Protein AF-A0A158P824-F1 (afdb_monomer)

Organism: Angiostrongylus cantonensis (NCBI:txid6313)

InterPro domains:
  IPR026111 Actin-binding Rho-activating protein [PTHR22739] (28-142)
  IPR027817 Costars domain [PF14705] (66-140)
  IPR027817 Costars domain [SM01283] (65-140)
  IPR038095 Costars domain superfamily [G3DSA:1.10.10.1540] (60-141)

Radius of gyration: 27.39 Å; Cα contacts (8 Å, |Δi|>4): 172; chains: 1; bounding box: 70×65×82 Å

Mean predicted aligned error: 14.2 Å

Structure (mmCIF, N/CA/C/O backbone):
data_AF-A0A158P824-F1
#
_entry.id   AF-A0A158P824-F1
#
loop_
_atom_site.group_PDB
_atom_site.id
_atom_site.type_symbol
_atom_site.label_atom_id
_atom_site.label_alt_id
_atom_site.label_comp_id
_atom_site.label_asym_id
_atom_site.label_entity_id
_atom_site.label_seq_id
_atom_site.pdbx_PDB_ins_code
_atom_site.Cartn_x
_atom_site.Cartn_y
_atom_site.Cartn_z
_atom_site.occupancy
_atom_site.B_iso_or_equiv
_atom_site.auth_seq_id
_atom_site.auth_comp_id
_atom_site.auth_asym_id
_atom_site.auth_atom_id
_atom_site.pdbx_PDB_model_num
ATOM 1 N N . MET A 1 1 ? 50.761 -40.872 -46.827 1.00 33.16 1 MET A N 1
ATOM 2 C CA . MET A 1 1 ? 50.270 -41.654 -45.672 1.00 33.16 1 MET A CA 1
ATOM 3 C C . MET A 1 1 ? 49.472 -40.726 -44.755 1.00 33.16 1 MET A C 1
ATOM 5 O O . MET A 1 1 ? 50.098 -40.020 -43.975 1.00 33.16 1 MET A O 1
ATOM 9 N N . PRO A 1 2 ? 48.135 -40.625 -44.878 1.00 36.94 2 PRO A N 1
ATOM 10 C CA . PRO A 1 2 ? 47.307 -39.900 -43.919 1.00 36.94 2 PRO A CA 1
ATOM 11 C C . PRO A 1 2 ? 46.680 -40.882 -42.919 1.00 36.94 2 PRO A C 1
ATOM 13 O O . PRO A 1 2 ? 46.050 -41.862 -43.315 1.00 36.94 2 PRO A O 1
ATOM 16 N N . LEU A 1 3 ? 46.847 -40.623 -41.623 1.00 35.25 3 LEU A N 1
ATOM 17 C CA . LEU A 1 3 ? 46.115 -41.332 -40.576 1.00 35.25 3 LEU A CA 1
ATOM 18 C C . LEU A 1 3 ? 44.764 -40.646 -40.366 1.00 35.25 3 LEU A C 1
ATOM 20 O O . LEU A 1 3 ? 44.678 -39.493 -39.950 1.00 35.25 3 LEU A O 1
ATOM 24 N N . CYS A 1 4 ? 43.715 -41.385 -40.710 1.00 34.03 4 CYS A N 1
ATOM 25 C CA . CYS A 1 4 ? 42.328 -41.103 -40.391 1.00 34.03 4 CYS A CA 1
ATOM 26 C C . CYS A 1 4 ? 42.067 -41.556 -38.945 1.00 34.03 4 CYS A C 1
ATOM 28 O O . CYS A 1 4 ? 42.254 -42.733 -38.645 1.00 34.03 4 CYS A O 1
ATOM 30 N N . SER A 1 5 ? 41.617 -40.646 -38.074 1.00 36.09 5 SER A N 1
ATOM 31 C CA . SER A 1 5 ? 41.020 -40.999 -36.781 1.00 36.09 5 SER A CA 1
ATOM 32 C C . SER A 1 5 ? 39.537 -40.647 -36.791 1.00 36.09 5 SER A C 1
ATOM 34 O O . SER A 1 5 ? 39.122 -39.533 -37.102 1.00 36.09 5 SER A O 1
ATOM 36 N N . SER A 1 6 ? 38.764 -41.681 -36.508 1.00 40.62 6 SER A N 1
ATOM 37 C CA . SER A 1 6 ? 37.326 -41.865 -36.627 1.00 40.62 6 SER A CA 1
ATOM 38 C C . SER A 1 6 ? 36.493 -41.260 -35.495 1.00 40.62 6 SER A C 1
ATOM 40 O O . SER A 1 6 ? 36.923 -41.252 -34.347 1.00 40.62 6 SER A O 1
ATOM 42 N N . GLY A 1 7 ? 35.227 -40.964 -35.817 1.00 33.38 7 GLY A N 1
ATOM 43 C CA . GLY A 1 7 ? 34.116 -40.823 -34.863 1.00 33.38 7 GLY A CA 1
ATOM 44 C C . GLY A 1 7 ? 33.879 -39.370 -34.443 1.00 33.38 7 GLY A C 1
ATOM 45 O O . GLY A 1 7 ? 34.787 -38.716 -33.969 1.00 33.38 7 GLY A O 1
ATOM 46 N N . SER A 1 8 ? 32.707 -38.763 -34.593 1.00 36.62 8 SER A N 1
ATOM 47 C CA . SER A 1 8 ? 31.355 -39.297 -34.689 1.00 36.62 8 SER A CA 1
ATOM 48 C C . SER A 1 8 ? 30.478 -38.337 -35.499 1.00 36.62 8 SER A C 1
ATOM 50 O O . SER A 1 8 ? 30.581 -37.113 -35.434 1.00 36.62 8 SER A O 1
ATOM 52 N N . ARG A 1 9 ? 29.594 -38.931 -36.301 1.00 44.62 9 ARG A N 1
ATOM 53 C CA . ARG A 1 9 ? 28.450 -38.262 -36.913 1.00 44.62 9 ARG A CA 1
ATOM 54 C C . ARG A 1 9 ? 27.485 -37.872 -35.793 1.00 44.62 9 ARG A C 1
ATOM 56 O O . ARG A 1 9 ? 26.881 -38.771 -35.226 1.00 44.62 9 ARG A O 1
ATOM 63 N N . LEU A 1 10 ? 27.303 -36.584 -35.513 1.00 40.03 10 LEU A N 1
ATOM 64 C CA . LEU A 1 10 ? 26.037 -36.059 -34.993 1.00 40.03 10 LEU A CA 1
ATOM 65 C C . LEU A 1 10 ? 25.927 -34.553 -35.296 1.00 40.03 10 LEU A C 1
ATOM 67 O O . LEU A 1 10 ? 26.839 -33.789 -35.007 1.00 40.03 10 LEU A O 1
ATOM 71 N N . CYS A 1 11 ? 24.782 -34.165 -35.864 1.00 37.53 11 CYS A N 1
ATOM 72 C CA . CYS A 1 11 ? 24.291 -32.795 -36.047 1.00 37.53 11 CYS A CA 1
ATOM 73 C C . CYS A 1 11 ? 25.095 -31.872 -36.993 1.00 37.53 11 CYS A C 1
ATOM 75 O O . CYS A 1 11 ? 25.822 -30.978 -36.569 1.00 37.53 11 CYS A O 1
ATOM 77 N N . LYS A 1 12 ? 24.896 -32.023 -38.311 1.00 47.38 12 LYS A N 1
ATOM 78 C CA . LYS A 1 12 ? 25.157 -30.950 -39.287 1.00 47.38 12 LYS A CA 1
ATOM 79 C C . LYS A 1 12 ? 23.842 -30.450 -39.875 1.00 47.38 12 LYS A C 1
ATOM 81 O O . LYS A 1 12 ? 23.494 -30.825 -40.983 1.00 47.38 12 LYS A O 1
ATOM 86 N N . THR A 1 13 ? 23.179 -29.580 -39.131 1.00 48.19 13 THR A N 1
ATOM 87 C CA . THR A 1 13 ? 22.446 -28.418 -39.658 1.00 48.19 13 THR A CA 1
ATOM 88 C C . THR A 1 13 ? 22.383 -27.419 -38.513 1.00 48.19 13 THR A C 1
ATOM 90 O O . THR A 1 13 ? 21.369 -27.280 -37.842 1.00 48.19 13 THR A O 1
ATOM 93 N N . PHE A 1 14 ? 23.523 -26.796 -38.217 1.00 51.78 14 PHE A N 1
ATOM 94 C CA . PHE A 1 14 ? 23.530 -25.618 -37.363 1.00 51.78 14 PHE A CA 1
ATOM 95 C C . PHE A 1 14 ? 22.976 -24.487 -38.222 1.00 51.78 14 PHE A C 1
ATOM 97 O O . PHE A 1 14 ? 23.646 -24.033 -39.153 1.00 51.78 14 PHE A O 1
ATOM 104 N N . ASP A 1 15 ? 21.729 -24.097 -37.973 1.00 64.12 15 ASP A N 1
ATOM 105 C CA . ASP A 1 15 ? 21.149 -22.937 -38.630 1.00 64.12 15 ASP A CA 1
ATOM 106 C C . ASP A 1 15 ? 22.080 -21.746 -38.381 1.00 64.12 15 ASP A C 1
ATOM 108 O O . ASP A 1 15 ? 22.439 -21.438 -37.240 1.00 64.12 15 ASP A O 1
ATOM 112 N N . ALA A 1 16 ? 22.501 -21.054 -39.444 1.00 62.78 16 ALA A N 1
ATOM 113 C CA . ALA A 1 16 ? 23.414 -19.909 -39.335 1.00 62.78 16 ALA A CA 1
ATOM 114 C C . ALA A 1 16 ? 22.879 -18.837 -38.361 1.00 62.78 16 ALA A C 1
ATOM 116 O O . ALA A 1 16 ? 23.634 -18.069 -37.754 1.00 62.78 16 ALA A O 1
ATOM 117 N N . GLN A 1 17 ? 21.557 -18.813 -38.186 1.00 61.81 17 GLN A N 1
ATOM 118 C CA . GLN A 1 17 ? 20.836 -17.985 -37.236 1.00 61.81 17 GLN A CA 1
ATOM 119 C C . GLN A 1 17 ? 21.094 -18.403 -35.778 1.00 61.81 17 GLN A C 1
ATOM 121 O O . GLN A 1 17 ? 21.392 -17.535 -34.958 1.00 61.81 17 GLN A O 1
ATOM 126 N N . GLU A 1 18 ? 21.087 -19.700 -35.457 1.00 63.59 18 GLU A N 1
ATOM 127 C CA . GLU A 1 18 ? 21.393 -20.214 -34.113 1.00 63.59 18 GLU A CA 1
ATOM 128 C C . GLU A 1 18 ? 22.854 -19.974 -33.724 1.00 63.59 18 GLU A C 1
ATOM 130 O O . GLU A 1 18 ? 23.122 -19.506 -32.615 1.00 63.59 18 GLU A O 1
ATOM 135 N N . CYS A 1 19 ? 23.802 -20.174 -34.650 1.00 62.09 19 CYS A N 1
ATOM 136 C CA . CYS A 1 19 ? 25.212 -19.823 -34.429 1.00 62.09 19 CYS A CA 1
ATOM 137 C C . CYS A 1 19 ? 25.383 -18.335 -34.083 1.00 62.09 19 CYS A C 1
ATOM 139 O O . CYS A 1 19 ? 26.139 -17.978 -33.177 1.00 62.09 19 CYS A O 1
ATOM 141 N N . ARG A 1 20 ? 24.664 -17.446 -34.784 1.00 65.31 20 ARG A N 1
ATOM 142 C CA . ARG A 1 20 ? 24.720 -15.996 -34.544 1.00 65.31 20 ARG A CA 1
ATOM 143 C C . ARG A 1 20 ? 24.101 -15.613 -33.196 1.00 65.31 20 ARG A C 1
ATOM 145 O O . ARG A 1 20 ? 24.582 -14.683 -32.549 1.00 65.31 20 ARG A O 1
ATOM 152 N N . VAL A 1 21 ? 23.050 -16.308 -32.764 1.00 72.06 21 VAL A N 1
ATOM 153 C CA . VAL A 1 21 ? 22.416 -16.103 -31.451 1.00 72.06 21 VAL A CA 1
ATOM 154 C C . VAL A 1 21 ? 23.328 -16.589 -30.321 1.00 72.06 21 VAL A C 1
ATOM 156 O O . VAL A 1 21 ? 23.539 -15.847 -29.362 1.00 72.06 21 VAL A O 1
ATOM 159 N N . LEU A 1 22 ? 23.933 -17.773 -30.459 1.00 75.19 22 LEU A N 1
ATOM 160 C CA . LEU A 1 22 ? 24.895 -18.314 -29.493 1.00 75.19 22 LEU A CA 1
ATOM 161 C C . LEU A 1 22 ? 26.138 -17.435 -29.365 1.00 75.19 22 LEU A C 1
ATOM 163 O O . LEU A 1 22 ? 26.543 -17.126 -28.251 1.00 75.19 22 LEU A O 1
ATOM 167 N N . SER A 1 23 ? 26.698 -16.956 -30.477 1.00 73.88 23 SER A N 1
ATOM 168 C CA . SER A 1 23 ? 27.839 -16.032 -30.454 1.00 73.88 23 SER A CA 1
ATOM 169 C C . SER A 1 23 ? 27.518 -14.738 -29.687 1.00 73.88 23 SER A C 1
ATOM 171 O O . SER A 1 23 ? 28.284 -14.327 -28.814 1.00 73.88 23 SER A O 1
ATOM 173 N N . LYS A 1 24 ? 26.342 -14.135 -29.925 1.00 72.94 24 LYS A N 1
ATOM 174 C CA . LYS A 1 24 ? 25.872 -12.957 -29.169 1.00 72.94 24 LYS A CA 1
ATOM 175 C C . LYS A 1 24 ? 25.649 -13.255 -27.683 1.00 72.94 24 LYS A C 1
ATOM 177 O O . LYS A 1 24 ? 25.885 -12.385 -26.845 1.00 72.94 24 LYS A O 1
ATOM 182 N N . PHE A 1 25 ? 25.166 -14.452 -27.356 1.00 78.25 25 PHE A N 1
ATOM 183 C CA . PHE A 1 25 ? 24.961 -14.889 -25.977 1.00 78.25 25 PHE A CA 1
ATOM 184 C C . PHE A 1 25 ? 26.290 -15.070 -25.238 1.00 78.25 25 PHE A C 1
ATOM 186 O O . PHE A 1 25 ? 26.445 -14.544 -24.136 1.00 78.25 25 PHE A O 1
ATOM 193 N N . LEU A 1 26 ? 27.260 -15.743 -25.866 1.00 78.31 26 LEU A N 1
ATOM 194 C CA . LEU A 1 26 ? 28.602 -15.928 -25.320 1.00 78.31 26 LEU A CA 1
ATOM 195 C C . LEU A 1 26 ? 29.266 -14.574 -25.069 1.00 78.31 26 LEU A C 1
ATOM 197 O O . LEU A 1 26 ? 29.682 -14.322 -23.950 1.00 78.31 26 LEU A O 1
ATOM 201 N N . PHE A 1 27 ? 29.218 -13.633 -26.014 1.00 79.56 27 PHE A N 1
ATOM 202 C CA . PHE A 1 27 ? 29.796 -12.295 -25.821 1.00 79.56 27 PHE A CA 1
ATOM 203 C C . PHE A 1 27 ? 29.293 -11.550 -24.563 1.00 79.56 27 PHE A C 1
ATOM 205 O O . PHE A 1 27 ? 30.033 -10.769 -23.969 1.00 79.56 27 PHE A O 1
ATOM 212 N N . ARG A 1 28 ? 28.050 -11.798 -24.119 1.00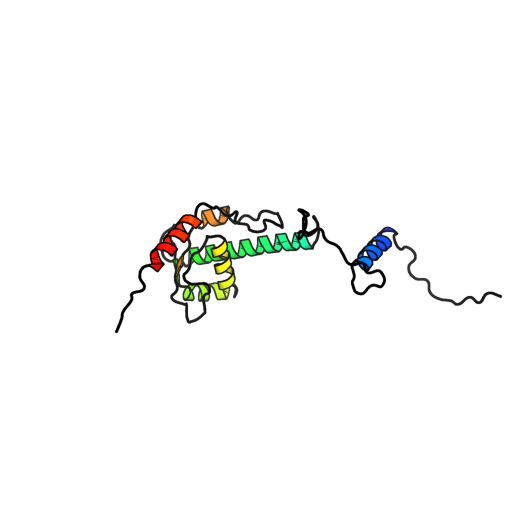 78.06 28 ARG A N 1
ATOM 213 C CA . ARG A 1 28 ? 27.488 -11.224 -22.880 1.00 78.06 28 ARG A CA 1
ATOM 214 C C . ARG A 1 28 ? 27.792 -12.028 -21.615 1.00 78.06 28 ARG A C 1
ATOM 216 O O . ARG A 1 28 ? 27.582 -11.501 -20.523 1.00 78.06 28 ARG A O 1
ATOM 223 N N . ASN A 1 29 ? 28.207 -13.284 -21.742 1.00 84.06 29 ASN A N 1
ATOM 224 C CA . ASN A 1 29 ? 28.424 -14.187 -20.621 1.00 84.06 29 ASN A CA 1
ATOM 225 C C . ASN A 1 29 ? 29.817 -13.954 -20.001 1.00 84.06 29 ASN A C 1
ATOM 227 O O . ASN A 1 29 ? 30.806 -14.235 -20.681 1.00 84.06 29 ASN A O 1
ATOM 231 N N . PRO A 1 30 ? 29.917 -13.523 -18.726 1.00 83.06 30 PRO A N 1
ATOM 232 C CA . PRO A 1 30 ? 31.198 -13.273 -18.054 1.00 83.06 30 PRO A CA 1
ATOM 233 C C . PRO A 1 30 ? 32.066 -14.526 -17.865 1.00 83.06 30 PRO A C 1
ATOM 235 O O . PRO A 1 30 ? 33.244 -14.399 -17.556 1.00 83.06 30 PRO A O 1
ATOM 238 N N . TYR A 1 31 ? 31.505 -15.722 -18.066 1.00 85.12 31 TYR A N 1
ATOM 239 C CA . TYR A 1 31 ? 32.212 -17.004 -17.985 1.00 85.12 31 TYR A CA 1
ATOM 240 C C . TYR A 1 31 ? 32.614 -17.569 -19.357 1.00 85.12 31 TYR A C 1
ATOM 242 O O . TYR A 1 31 ? 32.938 -18.748 -19.461 1.00 85.12 31 TYR A O 1
ATOM 250 N N . SER A 1 32 ? 32.537 -16.769 -20.424 1.00 84.81 32 SER A N 1
ATOM 251 C CA . SER A 1 32 ? 32.952 -17.184 -21.769 1.00 84.81 32 SER A CA 1
ATOM 252 C C . SER A 1 32 ? 34.304 -16.588 -22.158 1.00 84.81 32 SER A C 1
ATOM 254 O O . SER A 1 32 ? 34.649 -15.482 -21.744 1.00 84.81 32 SER A O 1
ATOM 256 N N . GLU A 1 33 ? 35.042 -17.291 -23.017 1.00 80.81 33 GLU A N 1
ATOM 257 C CA . GLU A 1 33 ? 36.336 -16.825 -23.535 1.00 80.81 33 GLU A C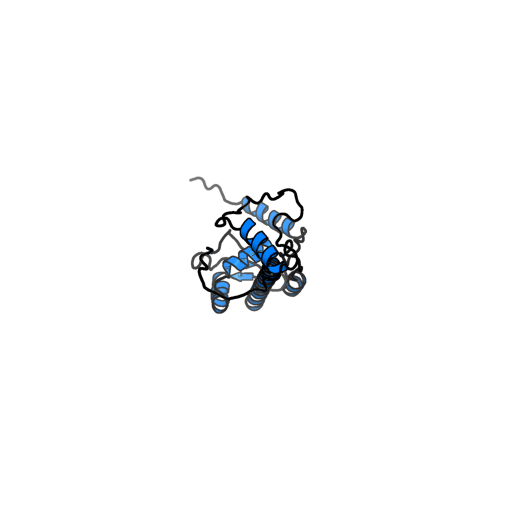A 1
ATOM 258 C C . GLU A 1 33 ? 36.217 -15.550 -24.387 1.00 80.81 33 GLU A C 1
ATOM 260 O O . GLU A 1 33 ? 37.139 -14.743 -24.439 1.00 80.81 33 GLU A O 1
ATOM 265 N N . THR A 1 34 ? 35.064 -15.329 -25.027 1.00 82.31 34 THR A N 1
ATOM 266 C CA . THR A 1 34 ? 34.794 -14.166 -25.889 1.00 82.31 34 THR A CA 1
ATOM 267 C C . THR A 1 34 ? 34.042 -13.043 -25.168 1.00 82.31 34 THR A C 1
ATOM 269 O O . THR A 1 34 ? 33.359 -12.250 -25.818 1.00 82.31 34 THR A O 1
ATOM 272 N N . TYR A 1 35 ? 34.082 -12.997 -23.834 1.00 82.31 35 TYR A N 1
ATOM 273 C CA . TYR A 1 35 ? 33.338 -12.009 -23.056 1.00 82.31 35 TYR A CA 1
ATOM 274 C C . TYR A 1 35 ? 33.806 -10.574 -23.335 1.00 82.31 35 TYR A C 1
ATOM 276 O O . TYR A 1 35 ? 34.985 -10.246 -23.199 1.00 82.31 35 TYR A O 1
ATOM 284 N N . GLY A 1 36 ? 32.859 -9.690 -23.654 1.00 81.19 36 GLY A N 1
ATOM 285 C CA . GLY A 1 36 ? 33.087 -8.251 -23.736 1.00 81.19 36 GLY A CA 1
ATOM 286 C C . GLY A 1 36 ? 32.360 -7.503 -22.622 1.00 81.19 36 GLY A C 1
ATOM 287 O O . GLY A 1 36 ? 31.157 -7.681 -22.421 1.00 81.19 36 GLY A O 1
ATOM 288 N N . VAL A 1 37 ? 33.066 -6.606 -21.921 1.00 80.19 37 VAL A N 1
ATOM 289 C CA . VAL A 1 37 ? 32.442 -5.722 -20.923 1.00 80.19 37 VAL A CA 1
ATOM 290 C C . VAL A 1 37 ? 31.415 -4.827 -21.617 1.00 80.19 37 VAL A C 1
ATOM 292 O O . VAL A 1 37 ? 31.756 -3.995 -22.459 1.00 80.19 37 VAL A O 1
ATOM 295 N N . GLN A 1 38 ? 30.144 -4.986 -21.249 1.00 78.44 38 GLN A N 1
ATOM 296 C CA . GLN A 1 38 ? 29.055 -4.196 -21.813 1.00 78.44 38 GLN A CA 1
ATOM 297 C C . GLN A 1 38 ? 29.140 -2.751 -21.314 1.00 78.44 38 GLN A C 1
ATOM 299 O O . GLN A 1 38 ? 29.050 -2.486 -20.115 1.00 78.44 38 GLN A O 1
ATOM 304 N N . ARG A 1 39 ? 29.298 -1.808 -22.244 1.00 77.06 39 ARG A N 1
ATOM 305 C CA . ARG A 1 39 ? 29.167 -0.375 -21.970 1.00 77.06 39 ARG A CA 1
ATOM 306 C C . ARG A 1 39 ? 27.716 0.018 -22.213 1.00 77.06 39 ARG A C 1
ATOM 308 O O . ARG A 1 39 ? 27.169 -0.288 -23.267 1.00 77.06 39 ARG A O 1
ATOM 315 N N . PHE A 1 40 ? 27.100 0.652 -21.224 1.00 77.88 40 PHE A N 1
ATOM 316 C CA . PHE A 1 40 ? 25.727 1.129 -21.320 1.00 77.88 40 PHE A CA 1
ATOM 317 C C . PHE A 1 40 ? 25.703 2.651 -21.209 1.00 77.88 40 PHE A C 1
ATOM 319 O O . PHE A 1 40 ? 26.307 3.217 -20.293 1.00 77.88 40 PHE A O 1
ATOM 326 N N . ASP A 1 41 ? 24.963 3.294 -22.105 1.00 79.00 41 ASP A N 1
ATOM 327 C CA . ASP A 1 41 ? 24.812 4.745 -22.119 1.00 79.00 41 ASP A CA 1
ATOM 328 C C . ASP A 1 41 ? 23.774 5.177 -21.087 1.00 79.00 41 ASP A C 1
ATOM 330 O O . ASP A 1 41 ? 22.570 5.015 -21.277 1.00 79.00 41 ASP A O 1
ATOM 334 N N . LYS A 1 42 ? 24.244 5.741 -19.972 1.00 79.19 42 LYS A N 1
ATOM 335 C CA . LYS A 1 42 ? 23.391 6.174 -18.849 1.00 79.19 42 LYS A CA 1
ATOM 336 C C . LYS A 1 42 ? 22.446 7.327 -19.202 1.00 79.19 42 LYS A C 1
ATOM 338 O O . LYS A 1 42 ? 21.509 7.584 -18.455 1.00 79.19 42 LYS A O 1
ATOM 343 N N . THR A 1 43 ? 22.722 8.038 -20.291 1.00 82.00 43 THR A N 1
ATOM 344 C CA . THR A 1 43 ? 21.941 9.183 -20.777 1.00 82.00 43 THR A CA 1
ATOM 345 C C . THR A 1 43 ? 20.853 8.786 -21.771 1.00 82.00 43 THR A C 1
ATOM 347 O O . THR A 1 43 ? 20.040 9.632 -22.128 1.00 82.00 43 THR A O 1
ATOM 350 N N . ALA A 1 44 ? 20.828 7.532 -22.236 1.00 80.25 44 ALA A N 1
ATOM 351 C CA . ALA A 1 44 ? 19.826 7.077 -23.188 1.00 80.25 44 ALA A CA 1
ATOM 352 C C . ALA A 1 44 ? 18.443 6.990 -22.530 1.00 80.25 44 ALA A C 1
ATOM 354 O O . ALA A 1 44 ? 18.304 6.447 -21.432 1.00 80.25 44 ALA A O 1
ATOM 355 N N . ASP A 1 45 ? 17.401 7.427 -23.242 1.00 75.12 45 ASP A N 1
ATOM 356 C CA . ASP A 1 45 ? 16.021 7.341 -22.754 1.00 75.12 45 ASP A CA 1
ATOM 357 C C . ASP A 1 45 ? 15.608 5.902 -22.439 1.00 75.12 45 ASP A C 1
ATOM 359 O O . ASP A 1 45 ? 14.794 5.682 -21.550 1.00 75.12 45 ASP A O 1
ATOM 363 N N . ASP A 1 46 ? 16.166 4.901 -23.120 1.00 74.69 46 ASP A N 1
ATOM 364 C CA . ASP A 1 46 ? 15.857 3.483 -22.899 1.00 74.69 46 ASP A CA 1
ATOM 365 C C . ASP A 1 46 ? 16.729 2.813 -21.820 1.00 74.69 46 ASP A C 1
ATOM 367 O O . ASP A 1 46 ? 16.567 1.630 -21.509 1.00 74.69 46 ASP A O 1
ATOM 371 N N . TYR A 1 47 ? 17.642 3.564 -21.196 1.00 76.69 47 TYR A N 1
ATOM 372 C CA . TYR A 1 47 ? 18.494 3.042 -20.136 1.00 76.69 47 TYR A CA 1
ATOM 373 C C . TYR A 1 47 ? 17.651 2.539 -18.953 1.00 76.69 47 TYR A C 1
ATOM 375 O O . TYR A 1 47 ? 16.731 3.205 -18.472 1.00 76.69 47 TYR A O 1
ATOM 383 N N . GLY A 1 48 ? 17.944 1.322 -18.488 1.00 76.81 48 GLY A N 1
ATOM 384 C CA . GLY A 1 48 ? 17.189 0.659 -17.420 1.00 76.81 48 GLY A CA 1
ATOM 385 C C . GLY A 1 48 ? 15.817 0.110 -17.836 1.00 76.81 48 GLY A C 1
ATOM 386 O O . GLY A 1 48 ? 15.095 -0.400 -16.977 1.00 76.81 48 GLY A O 1
ATOM 387 N N . ARG A 1 49 ? 15.439 0.171 -19.123 1.00 78.00 49 ARG A N 1
ATOM 388 C CA . ARG A 1 49 ? 14.218 -0.468 -19.626 1.00 78.00 49 ARG A CA 1
ATOM 389 C C . ARG A 1 49 ? 14.522 -1.880 -20.138 1.00 78.00 49 ARG A C 1
ATOM 391 O O . ARG A 1 49 ? 15.533 -2.095 -20.808 1.00 78.00 49 ARG A O 1
ATOM 398 N N . PRO A 1 50 ? 13.665 -2.872 -19.849 1.00 83.19 50 PRO A N 1
ATOM 399 C CA . PRO A 1 50 ? 13.739 -4.135 -20.563 1.00 83.19 50 PRO A CA 1
ATOM 400 C C . PRO A 1 50 ? 13.437 -3.914 -22.055 1.00 83.19 50 PRO A C 1
ATOM 402 O O . PRO A 1 50 ? 12.583 -3.085 -22.371 1.00 83.19 50 PRO A O 1
ATOM 405 N N . PRO A 1 51 ? 14.071 -4.679 -22.963 1.00 81.25 51 PRO A N 1
ATOM 406 C CA . PRO A 1 51 ? 13.791 -4.572 -24.389 1.00 81.25 51 PRO A CA 1
ATOM 407 C C . PRO A 1 51 ? 12.297 -4.780 -24.677 1.00 81.25 51 PRO A C 1
ATOM 409 O O . PRO A 1 51 ? 11.698 -5.676 -24.057 1.00 81.25 51 PRO A O 1
ATOM 412 N N . PRO A 1 52 ? 11.704 -4.007 -25.605 1.00 80.81 52 PRO A N 1
ATOM 413 C CA . PRO A 1 52 ? 10.298 -4.141 -25.954 1.00 80.81 52 PRO A CA 1
ATOM 414 C C . PRO A 1 52 ? 10.006 -5.547 -26.496 1.00 80.81 52 PRO A C 1
ATOM 416 O O . PRO A 1 52 ? 10.784 -6.100 -27.274 1.00 80.81 52 PRO A O 1
ATOM 419 N N . GLY A 1 53 ? 8.915 -6.162 -26.045 1.00 81.62 53 GLY A N 1
ATOM 420 C CA . GLY A 1 53 ? 8.5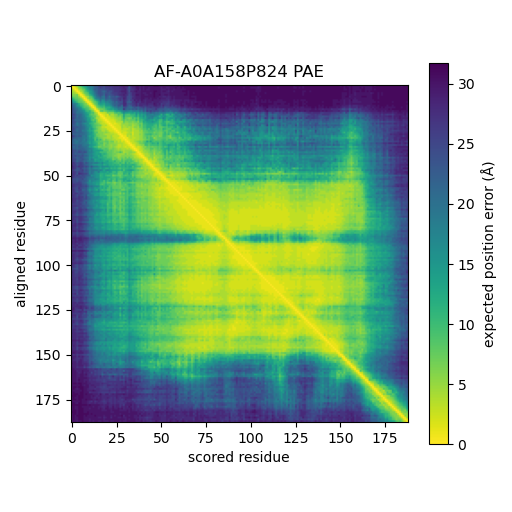27 -7.534 -26.386 1.00 81.62 53 GLY A CA 1
ATOM 421 C C . GLY A 1 53 ? 9.319 -8.627 -25.655 1.00 81.62 53 GLY A C 1
ATOM 422 O O . GLY A 1 53 ? 9.099 -9.816 -25.889 1.00 81.62 53 GLY A O 1
ATOM 423 N N . SER A 1 54 ? 10.238 -8.269 -24.750 1.00 86.62 54 SER A N 1
ATOM 424 C CA . SER A 1 54 ? 11.002 -9.260 -23.986 1.00 86.62 54 SER A CA 1
ATOM 425 C C . SER A 1 54 ? 10.179 -9.900 -22.862 1.00 86.62 54 SER A C 1
ATOM 427 O O . SER A 1 54 ? 9.293 -9.290 -22.260 1.00 86.62 54 SER A O 1
ATOM 429 N N . LYS A 1 55 ? 10.554 -11.126 -22.468 1.00 86.69 55 LYS A N 1
ATOM 430 C CA . LYS A 1 55 ? 9.977 -11.791 -21.283 1.00 86.69 55 LYS A CA 1
ATOM 431 C C . LYS A 1 55 ? 10.150 -10.956 -20.004 1.00 86.69 55 LYS A C 1
ATOM 433 O O . LYS A 1 55 ? 9.335 -11.063 -19.093 1.00 86.69 55 LYS A O 1
ATOM 438 N N . THR A 1 56 ? 11.203 -10.141 -19.914 1.00 85.19 56 THR A N 1
ATOM 439 C CA . THR A 1 56 ? 11.442 -9.254 -18.765 1.00 85.19 56 THR A CA 1
ATOM 440 C C . THR A 1 56 ? 10.433 -8.113 -18.718 1.00 85.19 56 THR A C 1
ATOM 442 O O . THR A 1 56 ? 9.911 -7.828 -17.643 1.00 85.19 56 THR A O 1
ATOM 445 N N . GLU A 1 57 ? 10.103 -7.515 -19.864 1.00 85.69 57 GLU A N 1
ATOM 446 C CA . GLU A 1 57 ? 9.063 -6.487 -19.950 1.00 85.69 57 GLU A CA 1
ATOM 447 C C . GLU A 1 57 ? 7.697 -7.054 -19.552 1.00 85.69 57 GLU A C 1
ATOM 449 O O . GLU A 1 57 ? 7.043 -6.514 -18.659 1.00 85.69 57 GLU A O 1
ATOM 454 N N . ALA A 1 58 ? 7.317 -8.203 -20.120 1.00 85.38 58 ALA A N 1
ATOM 455 C CA . ALA A 1 58 ? 6.056 -8.866 -19.793 1.00 85.38 58 ALA A CA 1
ATOM 456 C C . ALA A 1 58 ? 5.936 -9.190 -18.291 1.00 85.38 58 ALA A C 1
ATOM 458 O O . ALA A 1 58 ? 4.881 -8.984 -17.686 1.00 85.38 58 ALA A O 1
ATOM 459 N N . ARG A 1 59 ? 7.025 -9.652 -17.654 1.00 87.25 59 ARG A N 1
ATOM 460 C CA . ARG A 1 59 ? 7.068 -9.867 -16.197 1.00 87.25 59 ARG A CA 1
ATOM 461 C C . ARG A 1 59 ? 6.905 -8.565 -15.416 1.00 87.25 59 ARG A C 1
ATOM 463 O O . ARG A 1 59 ? 6.179 -8.563 -14.427 1.00 87.25 59 ARG A O 1
ATOM 470 N N . GLY A 1 60 ? 7.544 -7.480 -15.854 1.00 85.19 60 GLY A N 1
ATOM 471 C CA . GLY A 1 60 ? 7.427 -6.164 -15.224 1.00 85.19 60 GLY A CA 1
ATOM 472 C C . GLY A 1 60 ? 5.993 -5.632 -15.250 1.00 85.19 60 GLY A C 1
ATOM 473 O O . GLY A 1 60 ? 5.457 -5.259 -14.208 1.00 85.19 60 GLY A O 1
ATOM 474 N N . ILE A 1 61 ? 5.339 -5.693 -16.414 1.00 84.00 61 ILE A N 1
ATOM 475 C CA . ILE A 1 61 ? 3.936 -5.284 -16.576 1.00 84.00 61 ILE A CA 1
ATOM 476 C C . ILE A 1 61 ? 3.028 -6.154 -15.699 1.00 84.00 61 ILE A C 1
ATOM 478 O O . ILE A 1 61 ? 2.223 -5.633 -14.926 1.00 84.00 61 ILE A O 1
ATOM 482 N N . LYS A 1 62 ? 3.198 -7.483 -15.744 1.00 86.75 62 LYS A N 1
ATOM 483 C CA . LYS A 1 62 ? 2.406 -8.419 -14.932 1.00 86.75 62 LYS A CA 1
ATOM 484 C C . LYS A 1 62 ? 2.572 -8.165 -13.432 1.00 86.75 62 LYS A C 1
ATOM 486 O O . LYS A 1 62 ? 1.582 -8.193 -12.703 1.00 86.75 62 LYS A O 1
ATOM 491 N N . ALA A 1 63 ? 3.793 -7.898 -12.971 1.00 86.50 63 ALA A N 1
ATOM 492 C CA . ALA A 1 63 ? 4.069 -7.575 -11.575 1.00 86.50 63 ALA A CA 1
ATOM 493 C C . ALA A 1 63 ? 3.396 -6.261 -11.151 1.00 86.50 63 ALA A C 1
ATOM 495 O O . ALA A 1 63 ? 2.789 -6.210 -10.082 1.00 86.50 63 ALA A O 1
ATOM 496 N N . GLY A 1 64 ? 3.440 -5.232 -12.004 1.00 83.50 64 GLY A N 1
ATOM 497 C CA . GLY A 1 64 ? 2.723 -3.975 -11.787 1.00 83.50 64 GLY A CA 1
ATOM 498 C C . GLY A 1 64 ? 1.224 -4.210 -11.620 1.00 83.50 64 GLY A C 1
ATOM 499 O O . GLY A 1 64 ? 0.669 -3.907 -10.567 1.00 83.50 64 GLY A O 1
ATOM 500 N N . VAL A 1 65 ? 0.585 -4.852 -12.603 1.00 86.31 65 VAL A N 1
ATOM 501 C CA . VAL A 1 65 ? -0.852 -5.187 -12.575 1.00 86.31 65 VAL A CA 1
ATOM 502 C C . VAL A 1 65 ? -1.224 -5.965 -11.311 1.00 86.31 65 VAL A C 1
ATOM 504 O O . VAL A 1 65 ? -2.211 -5.641 -10.654 1.00 86.31 65 VAL A O 1
ATOM 507 N N . HIS A 1 66 ? -0.422 -6.966 -10.945 1.00 88.12 66 HIS A N 1
ATOM 508 C CA . HIS A 1 66 ? -0.643 -7.776 -9.749 1.00 88.12 66 HIS A CA 1
ATOM 509 C C . HIS A 1 66 ? -0.656 -6.923 -8.476 1.00 88.12 66 HIS A C 1
ATOM 511 O O . HIS A 1 66 ? -1.584 -7.001 -7.678 1.00 88.12 66 HIS A O 1
ATOM 517 N N . VAL A 1 67 ? 0.331 -6.041 -8.319 1.00 87.94 67 VAL A N 1
ATOM 518 C CA . VAL A 1 67 ? 0.413 -5.127 -7.175 1.00 87.94 67 VAL A CA 1
ATOM 519 C C . VAL A 1 67 ? -0.781 -4.172 -7.107 1.00 87.94 67 VAL A C 1
ATOM 521 O O . VAL A 1 67 ? -1.255 -3.861 -6.019 1.00 87.94 67 VAL A O 1
ATOM 524 N N . CYS A 1 68 ? -1.275 -3.700 -8.248 1.00 86.62 68 CYS A N 1
ATOM 525 C CA . CYS A 1 68 ? -2.415 -2.783 -8.291 1.00 86.62 68 CYS A CA 1
ATOM 526 C C . CYS A 1 68 ? -3.710 -3.476 -7.851 1.00 86.62 68 CYS A C 1
ATOM 528 O O . CYS A 1 68 ? -4.498 -2.893 -7.110 1.00 86.62 68 CYS A O 1
ATOM 530 N N . ARG A 1 69 ? -3.889 -4.742 -8.244 1.00 89.06 69 ARG A N 1
ATOM 531 C CA . ARG A 1 69 ? -5.017 -5.576 -7.806 1.00 89.06 69 ARG A CA 1
ATOM 532 C C . ARG A 1 69 ? -4.999 -5.831 -6.301 1.00 89.06 69 ARG A C 1
ATOM 534 O O . ARG A 1 69 ? -6.037 -5.699 -5.671 1.00 89.06 69 ARG A O 1
ATOM 541 N N . GLU A 1 70 ? -3.835 -6.129 -5.727 1.00 91.56 70 GLU A N 1
ATOM 542 C CA . GLU A 1 70 ? -3.682 -6.325 -4.274 1.00 91.56 70 GLU A CA 1
ATOM 543 C C . GLU A 1 70 ? -4.105 -5.083 -3.476 1.00 91.56 70 GLU A C 1
ATOM 545 O O . GLU A 1 70 ? -4.768 -5.185 -2.449 1.00 91.56 70 GLU A O 1
ATOM 550 N N . ILE A 1 71 ? -3.761 -3.889 -3.961 1.00 90.12 71 ILE A N 1
ATOM 551 C CA . ILE A 1 71 ? -4.137 -2.631 -3.299 1.00 90.12 71 ILE A CA 1
ATOM 552 C C . ILE A 1 71 ? -5.634 -2.372 -3.415 1.00 90.12 71 ILE A C 1
ATOM 554 O O . ILE A 1 71 ? -6.254 -1.937 -2.448 1.00 90.12 71 ILE A O 1
ATOM 558 N N . LEU A 1 72 ? -6.212 -2.639 -4.585 1.00 90.88 72 LEU A N 1
ATOM 559 C CA . LEU A 1 72 ? -7.651 -2.529 -4.788 1.00 90.88 72 LEU A CA 1
ATOM 560 C C . LEU A 1 72 ? -8.396 -3.477 -3.841 1.00 90.88 72 LEU A C 1
ATOM 562 O O . LEU A 1 72 ? -9.300 -3.032 -3.141 1.00 90.88 72 LEU A O 1
ATOM 566 N N . PHE A 1 73 ? -7.950 -4.730 -3.743 1.00 92.50 73 PHE A N 1
ATOM 567 C CA . PHE A 1 73 ? -8.495 -5.712 -2.809 1.00 92.50 73 PHE A CA 1
ATOM 568 C C . PHE A 1 73 ? -8.387 -5.244 -1.351 1.00 92.50 73 PHE A C 1
ATOM 570 O O . PHE A 1 73 ? -9.370 -5.285 -0.616 1.00 92.50 73 PHE A O 1
ATOM 577 N N . LEU A 1 74 ? -7.234 -4.704 -0.939 1.00 92.31 74 LEU A N 1
ATOM 578 C CA . LEU A 1 74 ? -7.065 -4.114 0.392 1.00 92.31 74 LEU A CA 1
ATOM 579 C C . LEU A 1 74 ? -8.100 -3.013 0.670 1.00 92.31 74 LEU A C 1
ATOM 581 O O . LEU A 1 74 ? -8.718 -3.004 1.734 1.00 92.31 74 LEU A O 1
ATOM 585 N N . CYS A 1 75 ? -8.304 -2.088 -0.268 1.00 91.38 75 CYS A N 1
ATOM 586 C CA . CYS A 1 75 ? -9.293 -1.023 -0.112 1.00 91.38 75 CYS A CA 1
ATOM 587 C C . CYS A 1 75 ? -10.729 -1.566 -0.037 1.00 91.38 75 CYS A C 1
ATOM 589 O O . CYS A 1 75 ? -11.533 -1.016 0.711 1.00 91.38 75 CYS A O 1
ATOM 591 N N . GLU A 1 76 ? -11.053 -2.644 -0.755 1.00 91.88 76 GLU A N 1
ATOM 592 C CA . GLU A 1 76 ? -12.361 -3.308 -0.675 1.00 91.88 76 GLU A CA 1
ATOM 593 C C . GLU A 1 76 ? -12.592 -3.965 0.688 1.00 91.88 76 GLU A C 1
ATOM 595 O O . GLU A 1 76 ? -13.645 -3.753 1.289 1.00 91.88 76 GLU A O 1
ATOM 600 N N . VAL A 1 77 ? -11.596 -4.685 1.214 1.00 92.94 77 VAL A N 1
ATOM 601 C CA . VAL A 1 77 ? -11.660 -5.298 2.551 1.00 92.94 77 VAL A CA 1
ATOM 602 C C . VAL A 1 77 ? -11.827 -4.226 3.628 1.00 92.94 77 VAL A C 1
ATOM 604 O O . VAL A 1 77 ? -12.689 -4.349 4.499 1.00 92.94 77 VAL A O 1
ATOM 607 N N . ILE A 1 78 ? -11.060 -3.131 3.548 1.00 92.50 78 ILE A N 1
ATOM 608 C CA . ILE A 1 78 ? -11.230 -1.989 4.457 1.00 92.50 78 ILE A CA 1
ATOM 609 C C . ILE A 1 78 ? -12.649 -1.428 4.321 1.00 92.50 78 ILE A C 1
ATOM 611 O O . ILE A 1 78 ? -13.311 -1.228 5.326 1.00 92.50 78 ILE A O 1
ATOM 615 N N . ASN A 1 79 ? -13.158 -1.219 3.107 1.00 91.44 79 ASN A N 1
ATOM 616 C CA . ASN A 1 79 ? -14.483 -0.639 2.886 1.00 91.44 79 ASN A CA 1
ATOM 617 C C . ASN A 1 79 ? -15.641 -1.479 3.463 1.00 91.44 79 ASN A C 1
ATOM 619 O O . ASN A 1 79 ? -16.660 -0.899 3.844 1.00 91.44 79 ASN A O 1
ATOM 623 N N . GLN A 1 80 ? -15.487 -2.807 3.510 1.00 91.94 80 GLN A N 1
ATOM 624 C CA . GLN A 1 80 ? -16.469 -3.749 4.062 1.00 91.94 80 GLN A CA 1
ATOM 625 C C . GLN A 1 80 ? -16.459 -3.802 5.596 1.00 91.94 80 GLN A C 1
ATOM 627 O O . GLN A 1 80 ? -17.511 -3.978 6.203 1.00 91.94 80 GLN A O 1
ATOM 632 N N . HIS A 1 81 ? -15.286 -3.663 6.221 1.00 92.44 81 HIS A N 1
ATOM 633 C CA . HIS A 1 81 ? -15.119 -3.818 7.673 1.00 92.44 81 HIS A CA 1
ATOM 634 C C . HIS A 1 81 ? -14.881 -2.508 8.432 1.00 92.44 81 HIS A C 1
ATOM 636 O O . HIS A 1 81 ? -14.822 -2.524 9.663 1.00 92.44 81 HIS A O 1
ATOM 642 N N . ALA A 1 82 ? -14.692 -1.397 7.722 1.00 90.06 82 ALA A N 1
ATOM 643 C CA . ALA A 1 82 ? -14.487 -0.090 8.320 1.00 90.06 82 ALA A CA 1
ATOM 644 C C . ALA A 1 82 ? -15.772 0.461 8.935 1.00 90.06 82 ALA A C 1
ATOM 646 O O . ALA A 1 82 ? -16.882 0.218 8.465 1.00 90.06 82 ALA A O 1
ATOM 647 N N . GLU A 1 83 ? -15.571 1.260 9.971 1.00 89.25 83 GLU A N 1
ATOM 648 C CA . GLU A 1 83 ? -16.601 2.024 10.648 1.00 89.25 83 GLU A CA 1
ATOM 649 C C . GLU A 1 83 ? -16.603 3.458 10.092 1.00 89.25 83 GLU A C 1
ATOM 651 O O . GLU A 1 83 ? -15.570 3.996 9.676 1.00 89.25 83 GLU A O 1
ATOM 656 N N . GLY A 1 84 ? -17.783 4.076 10.060 1.00 85.25 84 GLY A N 1
ATOM 657 C CA . GLY A 1 84 ? -17.985 5.429 9.544 1.00 85.25 84 GLY A CA 1
ATOM 658 C C . GLY A 1 84 ? -18.689 5.490 8.189 1.00 85.25 84 GLY A C 1
ATOM 659 O O . GLY A 1 84 ? -18.924 4.484 7.517 1.00 85.25 84 GLY A O 1
ATOM 660 N N . GLU A 1 85 ? -19.042 6.711 7.810 1.00 81.88 85 GLU A N 1
ATOM 661 C CA . GLU A 1 85 ? -19.781 7.015 6.589 1.00 81.88 85 GLU A CA 1
ATOM 662 C C . GLU A 1 85 ? -18.828 7.455 5.468 1.00 81.88 85 GLU A C 1
ATOM 664 O O . GLU A 1 85 ? -17.732 7.974 5.710 1.00 81.88 85 GLU A O 1
ATOM 669 N N . GLU A 1 86 ? -19.218 7.218 4.217 1.00 75.50 86 GLU A N 1
ATOM 670 C CA . GLU A 1 86 ? -18.453 7.679 3.057 1.00 75.50 86 GLU A CA 1
ATOM 671 C C . GLU A 1 86 ? -18.486 9.221 3.020 1.00 75.50 86 GLU A C 1
ATOM 673 O O . GLU A 1 86 ? -19.557 9.798 3.197 1.00 75.50 86 GLU A O 1
ATOM 678 N N . PRO A 1 87 ? -17.351 9.929 2.845 1.00 72.06 87 PRO A N 1
ATOM 679 C CA . PRO A 1 87 ? -16.050 9.479 2.331 1.00 72.06 87 PRO A CA 1
ATOM 680 C C . PRO A 1 87 ? -14.996 9.083 3.384 1.00 72.06 87 PRO A C 1
ATOM 682 O O . PRO A 1 87 ? -13.929 8.602 3.011 1.00 72.06 87 PRO A O 1
ATOM 685 N N . ASN A 1 88 ? -15.257 9.277 4.679 1.00 79.06 88 ASN A N 1
ATOM 686 C CA . ASN A 1 88 ? -14.251 9.151 5.740 1.00 79.06 88 ASN A CA 1
ATOM 687 C C . ASN A 1 88 ? -14.427 7.859 6.546 1.00 79.06 88 ASN A C 1
ATOM 689 O O . ASN A 1 88 ? -14.796 7.876 7.722 1.00 79.06 88 ASN A O 1
ATOM 693 N N . LYS A 1 89 ? -14.102 6.730 5.915 1.00 89.50 89 LYS A N 1
ATOM 694 C CA . LYS A 1 89 ? -14.092 5.419 6.573 1.00 89.50 89 LYS A CA 1
ATOM 695 C C . LYS A 1 89 ? -12.798 5.183 7.339 1.00 89.50 89 LYS A C 1
ATOM 697 O O . LYS A 1 89 ? -11.712 5.553 6.883 1.00 89.50 89 LYS A O 1
ATOM 702 N N . TRP A 1 90 ? -12.894 4.528 8.490 1.00 92.88 90 TRP A N 1
ATOM 703 C CA . TRP A 1 90 ? -11.735 4.214 9.315 1.00 92.88 90 TRP A CA 1
ATOM 704 C C . TRP A 1 90 ? -11.838 2.832 9.964 1.00 92.88 90 TRP A C 1
ATOM 706 O O . TRP A 1 90 ? -12.919 2.308 10.207 1.00 92.88 90 TRP A O 1
ATOM 716 N N . ILE A 1 91 ? -10.691 2.210 10.224 1.00 94.69 91 ILE A N 1
ATOM 717 C CA . ILE A 1 91 ? -10.606 0.892 10.859 1.00 94.69 91 ILE A CA 1
ATOM 718 C C . ILE A 1 91 ? -9.378 0.823 11.769 1.00 94.69 91 ILE A C 1
ATOM 720 O O . ILE A 1 91 ? -8.348 1.434 11.481 1.00 94.69 91 ILE A O 1
ATOM 724 N N . LYS A 1 92 ? -9.471 0.083 12.876 1.00 94.75 92 LYS A N 1
ATOM 725 C CA . LYS A 1 92 ? -8.321 -0.197 13.751 1.00 94.75 92 LYS A CA 1
ATOM 726 C C . LYS A 1 92 ? -7.373 -1.205 13.097 1.00 94.75 92 LYS A C 1
ATOM 728 O O . LYS A 1 92 ? -7.831 -2.185 12.502 1.00 94.75 92 LYS A O 1
ATOM 733 N N . PHE A 1 93 ? -6.066 -1.002 13.249 1.00 94.44 93 PHE A N 1
ATOM 734 C CA . PHE A 1 93 ? -5.046 -1.864 12.655 1.00 94.44 93 PHE A CA 1
ATOM 735 C C . PHE A 1 93 ? -5.151 -3.313 13.128 1.00 94.44 93 PHE A C 1
ATOM 737 O O . PHE A 1 93 ? -5.141 -4.203 12.285 1.00 94.44 93 PHE A O 1
ATOM 744 N N . GLY A 1 94 ? -5.332 -3.565 14.428 1.00 93.06 94 GLY A N 1
ATOM 745 C CA . GLY A 1 94 ? -5.402 -4.930 14.960 1.00 93.06 94 GLY A CA 1
ATOM 746 C C . GLY A 1 94 ? -6.559 -5.734 14.358 1.00 93.06 94 GLY A C 1
ATOM 747 O O . GLY A 1 94 ? -6.382 -6.879 13.940 1.00 93.06 94 GLY A O 1
ATOM 748 N N . ARG A 1 95 ? -7.731 -5.099 14.209 1.00 93.31 95 ARG A N 1
ATOM 749 C CA . ARG A 1 95 ? -8.904 -5.710 13.561 1.00 93.31 95 ARG A CA 1
ATOM 750 C C . ARG A 1 95 ? -8.651 -5.969 12.079 1.00 93.31 95 ARG A C 1
ATOM 752 O O . ARG A 1 95 ? -8.941 -7.061 11.598 1.00 93.31 95 ARG A O 1
ATOM 759 N N . LEU A 1 96 ? -8.097 -4.987 11.365 1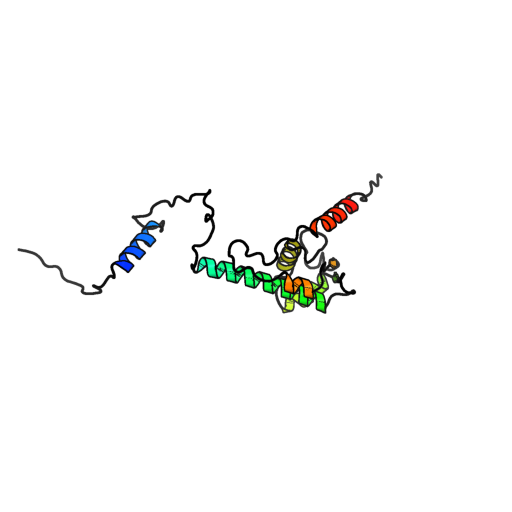.00 93.81 96 LEU A N 1
ATOM 760 C CA . LEU A 1 96 ? -7.762 -5.145 9.951 1.00 93.81 96 LEU A CA 1
ATOM 761 C C . LEU A 1 96 ? -6.733 -6.264 9.745 1.00 93.81 96 LEU A C 1
ATOM 763 O O . LEU A 1 96 ? -6.902 -7.077 8.847 1.00 93.81 96 LEU A O 1
ATOM 767 N N . PHE A 1 97 ? -5.700 -6.330 10.586 1.00 93.62 97 PHE A N 1
ATOM 768 C CA . PHE A 1 97 ? -4.657 -7.351 10.536 1.00 93.62 97 PHE A CA 1
ATOM 769 C C . PHE A 1 97 ? -5.223 -8.752 10.755 1.00 93.62 97 PHE A C 1
ATOM 771 O O . PHE A 1 97 ? -4.909 -9.655 9.985 1.00 93.62 97 PHE A O 1
ATOM 778 N N . TYR A 1 98 ? -6.107 -8.920 11.740 1.00 92.88 98 TYR A N 1
ATOM 779 C CA . TYR A 1 98 ? -6.750 -10.204 12.009 1.00 92.88 98 TYR A CA 1
ATOM 780 C C . TYR A 1 98 ? -7.637 -10.689 10.853 1.00 92.88 98 TYR A C 1
ATOM 782 O O . TYR A 1 98 ? -7.636 -11.868 10.525 1.00 92.88 98 TYR A O 1
ATOM 790 N N . ILE A 1 99 ? -8.387 -9.790 10.214 1.00 93.31 99 ILE A N 1
ATOM 791 C CA . ILE A 1 99 ? -9.240 -10.156 9.074 1.00 93.31 99 ILE A CA 1
ATOM 792 C C . ILE A 1 99 ? -8.386 -10.429 7.831 1.00 93.31 99 ILE A C 1
ATOM 794 O O . ILE A 1 99 ? -8.643 -11.367 7.079 1.00 93.31 99 ILE A O 1
ATOM 798 N N . TYR A 1 100 ? -7.361 -9.607 7.600 1.00 92.81 100 TYR A N 1
ATOM 799 C CA . TYR A 1 100 ? -6.536 -9.696 6.401 1.00 92.81 100 TYR A CA 1
ATOM 800 C C . TYR A 1 100 ? -5.570 -10.889 6.429 1.00 92.81 100 TYR A C 1
ATOM 802 O O . TYR A 1 100 ? -5.230 -11.398 5.363 1.00 92.81 100 TYR A O 1
ATOM 810 N N . SER A 1 101 ? -5.172 -11.381 7.611 1.00 92.44 101 SER A N 1
ATOM 811 C CA . SER A 1 101 ? -4.297 -12.559 7.750 1.00 92.44 101 SER A CA 1
ATOM 812 C C . SER A 1 101 ? -4.902 -13.837 7.163 1.00 92.44 101 SER A C 1
ATOM 814 O O . SER A 1 101 ? -4.163 -14.709 6.722 1.00 92.44 101 SER A O 1
ATOM 816 N N . TYR A 1 102 ? -6.234 -13.930 7.072 1.00 91.81 102 TYR A N 1
ATOM 817 C CA . TYR A 1 102 ? -6.901 -15.027 6.368 1.00 91.81 102 TYR A CA 1
ATOM 818 C C . TYR A 1 102 ? -6.569 -15.045 4.867 1.00 91.81 102 TYR A C 1
ATOM 820 O O . TYR A 1 102 ? -6.492 -16.107 4.252 1.00 91.81 102 TYR A O 1
ATOM 828 N N . TYR A 1 103 ? -6.364 -13.867 4.275 1.00 88.56 103 TYR A N 1
ATOM 829 C CA . TYR A 1 103 ? -6.110 -13.720 2.847 1.00 88.56 103 TYR A CA 1
ATOM 830 C C . TYR A 1 103 ? -4.613 -13.653 2.524 1.00 88.56 103 TYR A C 1
ATOM 832 O O . TYR A 1 103 ? -4.176 -14.244 1.536 1.00 88.56 103 TYR A O 1
ATOM 840 N N . SER A 1 104 ? -3.823 -12.881 3.287 1.00 88.94 104 SER A N 1
ATOM 841 C CA . SER A 1 104 ? -2.414 -12.618 2.965 1.00 88.94 104 SER A CA 1
ATOM 842 C C . SER A 1 104 ? -1.634 -11.971 4.116 1.00 88.94 104 SER A C 1
ATOM 844 O O . SER A 1 104 ? -2.065 -10.983 4.702 1.00 88.94 104 SER A O 1
ATOM 846 N N . ASP A 1 105 ? -0.390 -12.403 4.333 1.00 90.50 105 ASP A N 1
ATOM 847 C CA . ASP A 1 105 ? 0.519 -11.830 5.346 1.00 90.50 105 ASP A CA 1
ATOM 848 C C . ASP A 1 105 ? 1.134 -10.473 4.941 1.00 90.50 105 ASP A C 1
ATOM 850 O O . ASP A 1 105 ? 2.003 -9.918 5.614 1.00 90.50 105 ASP A O 1
ATOM 854 N N . LYS A 1 106 ? 0.718 -9.910 3.801 1.00 91.19 106 LYS A N 1
ATOM 855 C CA . LYS A 1 106 ? 1.365 -8.745 3.167 1.00 91.19 106 LYS A CA 1
ATOM 856 C C . LYS A 1 106 ? 0.722 -7.405 3.536 1.00 91.19 106 LYS A C 1
ATOM 858 O O . LYS A 1 106 ? 1.018 -6.402 2.880 1.00 91.19 106 LYS A O 1
ATOM 863 N N . LEU A 1 107 ? -0.144 -7.365 4.554 1.00 91.81 107 LEU A N 1
ATOM 864 C CA . LEU A 1 107 ? -0.959 -6.190 4.891 1.00 91.81 107 LEU A CA 1
ATOM 865 C C . LEU A 1 107 ? -0.123 -4.910 5.037 1.00 91.81 107 LEU A C 1
ATOM 867 O O . LEU A 1 107 ? -0.390 -3.920 4.357 1.00 91.81 107 LEU A O 1
ATOM 871 N N . VAL A 1 108 ? 0.911 -4.930 5.884 1.00 91.56 108 VAL A N 1
ATOM 872 C CA . VAL A 1 108 ? 1.735 -3.740 6.177 1.00 91.56 108 VAL A CA 1
ATOM 873 C C . VAL A 1 108 ? 2.415 -3.219 4.907 1.00 91.56 108 VAL A C 1
ATOM 875 O O . VAL A 1 108 ? 2.404 -2.018 4.632 1.00 91.56 108 VAL A O 1
ATOM 878 N N . GLY A 1 109 ? 2.930 -4.122 4.068 1.00 91.81 109 GLY A N 1
ATOM 879 C CA . GLY A 1 109 ? 3.526 -3.763 2.782 1.00 91.81 109 GLY A CA 1
ATOM 880 C C . GLY A 1 109 ? 2.519 -3.146 1.806 1.00 91.81 109 GLY A C 1
ATOM 881 O O . GLY A 1 109 ? 2.857 -2.198 1.089 1.00 91.81 109 GLY A O 1
ATOM 882 N N . MET A 1 110 ? 1.278 -3.645 1.781 1.00 92.31 110 MET A N 1
ATOM 883 C CA . MET A 1 110 ? 0.219 -3.075 0.943 1.00 92.31 110 MET A CA 1
ATOM 884 C C . MET A 1 110 ? -0.261 -1.719 1.467 1.00 92.31 110 MET A C 1
ATOM 886 O O . MET A 1 110 ? -0.454 -0.812 0.660 1.00 92.31 110 MET A O 1
ATOM 890 N N . LEU A 1 111 ? -0.357 -1.525 2.786 1.00 92.56 111 LEU A N 1
ATOM 891 C CA . LEU A 1 111 ? -0.711 -0.239 3.400 1.00 92.56 111 LEU A CA 1
ATOM 892 C C . LEU A 1 111 ? 0.313 0.854 3.080 1.00 92.56 111 LEU A C 1
ATOM 894 O O . LEU A 1 111 ? -0.063 1.947 2.658 1.00 92.56 111 LEU A O 1
ATOM 898 N N . ILE A 1 112 ? 1.612 0.557 3.197 1.00 91.75 112 ILE A N 1
ATOM 899 C CA . ILE A 1 112 ? 2.685 1.496 2.823 1.00 91.75 112 ILE A CA 1
ATOM 900 C C . ILE A 1 112 ? 2.568 1.880 1.342 1.00 91.75 11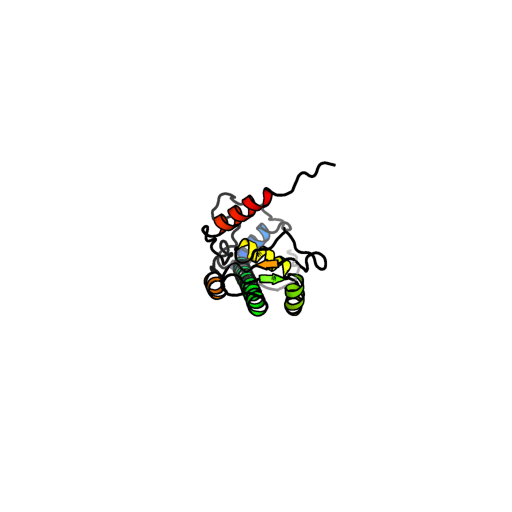2 ILE A C 1
ATOM 902 O O . ILE A 1 112 ? 2.742 3.042 0.960 1.00 91.75 112 ILE A O 1
ATOM 906 N N . ARG A 1 113 ? 2.237 0.910 0.487 1.00 90.12 113 ARG A N 1
ATOM 907 C CA . ARG A 1 113 ? 2.074 1.153 -0.944 1.00 90.12 113 ARG A CA 1
ATOM 908 C C . ARG A 1 113 ? 0.813 1.966 -1.257 1.00 90.12 113 ARG A C 1
ATOM 910 O O . ARG A 1 113 ? 0.899 2.911 -2.037 1.00 90.12 113 ARG A O 1
ATOM 917 N N . ALA A 1 114 ? -0.315 1.668 -0.618 1.00 90.44 114 ALA A N 1
ATOM 918 C CA . ALA A 1 114 ? -1.552 2.443 -0.714 1.00 90.44 114 ALA A CA 1
ATOM 919 C C . ALA A 1 114 ? -1.350 3.893 -0.240 1.00 90.44 114 ALA A C 1
ATOM 921 O O . ALA A 1 114 ? -1.828 4.831 -0.882 1.00 90.44 114 ALA A O 1
ATOM 922 N N . ARG A 1 115 ? -0.549 4.092 0.815 1.00 90.69 115 ARG A N 1
ATOM 923 C CA . ARG A 1 115 ? -0.131 5.415 1.298 1.00 90.69 115 ARG A CA 1
ATOM 924 C C . ARG A 1 115 ? 0.727 6.166 0.280 1.00 90.69 115 ARG A C 1
ATO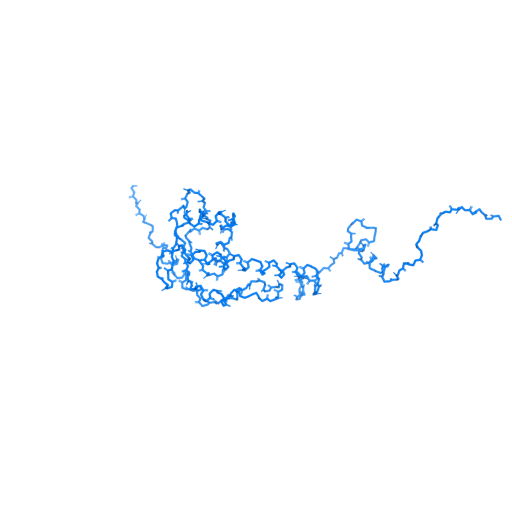M 926 O O . ARG A 1 115 ? 0.513 7.357 0.075 1.00 90.69 115 ARG A O 1
ATOM 933 N N . LYS A 1 116 ? 1.644 5.494 -0.429 1.00 87.38 116 LYS A N 1
ATOM 934 C CA . LYS A 1 116 ? 2.413 6.109 -1.535 1.00 87.38 116 LYS A CA 1
ATOM 935 C C . LYS A 1 116 ? 1.506 6.624 -2.663 1.00 87.38 116 LYS A C 1
ATOM 937 O O . LYS A 1 116 ? 1.868 7.581 -3.346 1.00 87.38 116 LYS A O 1
ATOM 942 N N . TYR A 1 117 ? 0.342 6.004 -2.848 1.00 84.69 117 TYR A N 1
ATOM 943 C CA . TYR A 1 117 ? -0.682 6.429 -3.803 1.00 84.69 117 TYR A CA 1
ATOM 944 C C . TYR A 1 117 ? -1.694 7.433 -3.232 1.00 84.69 117 TYR A C 1
ATOM 946 O O . TYR A 1 117 ? -2.528 7.927 -3.986 1.00 84.69 117 TYR A O 1
ATOM 954 N N . GLY A 1 118 ? -1.618 7.759 -1.938 1.00 87.06 118 GLY A N 1
ATOM 955 C CA . GLY A 1 118 ? -2.543 8.678 -1.276 1.00 87.06 118 GLY A CA 1
ATOM 956 C C . GLY A 1 118 ? -3.963 8.129 -1.118 1.00 87.06 118 GLY A C 1
ATOM 957 O O . GLY A 1 118 ? -4.897 8.918 -1.052 1.00 87.06 118 GLY A O 1
ATOM 958 N N . LEU A 1 119 ? -4.141 6.801 -1.100 1.00 89.06 119 LEU A N 1
ATOM 959 C CA . LEU A 1 119 ? -5.453 6.164 -0.891 1.00 89.06 119 LEU A CA 1
ATOM 960 C C . LEU A 1 119 ? -5.804 6.049 0.598 1.00 89.06 119 LEU A C 1
ATOM 962 O O . LEU A 1 119 ? -6.968 6.120 0.982 1.00 89.06 119 LEU A O 1
ATOM 966 N N . VAL A 1 120 ? -4.781 5.831 1.425 1.00 91.62 120 VAL A N 1
ATOM 967 C CA . VAL A 1 120 ? -4.894 5.506 2.848 1.00 91.62 120 VAL A CA 1
ATOM 968 C C . VAL A 1 120 ? -3.912 6.365 3.636 1.00 91.62 120 VAL A C 1
ATOM 970 O O . VAL A 1 120 ? -2.788 6.593 3.179 1.00 91.62 120 VAL A O 1
ATOM 973 N N . ASP A 1 121 ? -4.323 6.791 4.826 1.00 91.56 121 ASP A N 1
ATOM 974 C CA . ASP A 1 121 ? -3.471 7.472 5.797 1.00 91.56 121 ASP A CA 1
ATOM 975 C C . ASP A 1 121 ? -3.521 6.777 7.161 1.00 91.56 121 ASP A C 1
ATOM 977 O O . ASP A 1 121 ? -4.559 6.265 7.582 1.00 91.56 121 ASP A O 1
ATOM 981 N N . PHE A 1 122 ? -2.382 6.738 7.844 1.00 92.44 122 PHE A N 1
ATOM 982 C CA . PHE A 1 122 ? -2.242 6.148 9.173 1.00 92.44 122 PHE A CA 1
ATOM 983 C C . PHE A 1 122 ? -1.054 6.777 9.900 1.00 92.44 122 PHE A C 1
ATOM 985 O O . PHE A 1 122 ? -0.122 7.292 9.271 1.00 92.44 122 PHE A O 1
ATOM 992 N N . ASP A 1 123 ? -1.087 6.722 11.229 1.00 89.75 123 ASP A N 1
ATOM 993 C CA . ASP A 1 123 ? -0.048 7.322 12.061 1.00 89.75 123 ASP A CA 1
ATOM 994 C C . ASP A 1 123 ? 1.193 6.421 12.200 1.00 89.75 123 ASP A C 1
ATOM 996 O O . ASP A 1 123 ? 1.088 5.202 12.345 1.00 89.75 123 ASP A O 1
ATOM 1000 N N . GLY A 1 124 ? 2.379 7.029 12.171 1.00 87.31 124 GLY A N 1
ATOM 1001 C CA . GLY A 1 124 ? 3.676 6.341 12.157 1.00 87.31 124 GLY A CA 1
ATOM 1002 C C . GLY A 1 124 ? 4.224 6.010 10.760 1.00 87.31 124 GLY A C 1
ATOM 1003 O O . GLY A 1 124 ? 3.631 6.328 9.727 1.00 87.31 124 GLY A O 1
ATOM 1004 N N . GLU A 1 125 ? 5.419 5.419 10.708 1.00 84.44 125 GLU A N 1
ATOM 1005 C CA . GLU A 1 125 ? 6.068 4.970 9.460 1.00 84.44 125 GLU A CA 1
ATOM 1006 C C . GLU A 1 125 ? 5.826 3.485 9.181 1.00 84.44 125 GLU A C 1
ATOM 1008 O O . GLU A 1 125 ? 5.615 3.096 8.032 1.00 84.44 125 GLU A O 1
ATOM 1013 N N . MET A 1 126 ? 5.805 2.680 10.242 1.00 85.56 126 MET A N 1
ATOM 1014 C CA . MET A 1 126 ? 5.536 1.247 10.227 1.00 85.56 126 MET A CA 1
ATOM 1015 C C . MET A 1 126 ? 4.506 0.901 11.304 1.00 85.56 126 MET A C 1
ATOM 1017 O O . MET A 1 126 ? 4.300 1.678 12.241 1.00 85.56 126 MET A O 1
ATOM 1021 N N . LEU A 1 127 ? 3.850 -0.246 11.126 1.00 89.62 127 LEU A N 1
ATOM 1022 C CA . LEU A 1 127 ? 2.868 -0.801 12.053 1.00 89.62 127 LEU A CA 1
ATOM 1023 C C . LEU A 1 127 ? 3.366 -2.163 12.531 1.00 89.62 127 LEU A C 1
ATOM 1025 O O . LEU A 1 127 ? 3.670 -3.025 11.702 1.00 89.62 127 LEU A O 1
ATOM 1029 N N . TYR A 1 128 ? 3.443 -2.345 13.846 1.00 88.62 128 TYR A N 1
ATOM 1030 C CA . TYR A 1 128 ? 3.880 -3.590 14.475 1.00 88.62 128 TYR A CA 1
ATOM 1031 C C . TYR A 1 128 ? 2.717 -4.297 15.171 1.00 88.62 128 TYR A C 1
ATOM 1033 O O . TYR A 1 128 ? 1.896 -3.673 15.843 1.00 88.62 128 TYR A O 1
ATOM 1041 N N . GLN A 1 129 ? 2.658 -5.620 15.029 1.00 85.38 129 GLN A N 1
ATOM 1042 C CA . GLN A 1 129 ? 1.641 -6.446 15.681 1.00 85.38 129 GLN A CA 1
ATOM 1043 C C . GLN A 1 129 ? 1.709 -6.289 17.211 1.00 85.38 129 GLN A C 1
ATOM 1045 O O . GLN A 1 129 ? 2.806 -6.196 17.763 1.00 85.38 129 GLN A O 1
ATOM 1050 N N . ARG A 1 130 ? 0.559 -6.305 17.901 1.00 87.56 130 ARG A N 1
ATOM 1051 C CA . ARG A 1 130 ? 0.409 -6.199 19.370 1.00 87.56 130 ARG A CA 1
ATOM 1052 C C . ARG A 1 130 ? 0.769 -4.841 19.974 1.00 87.56 130 ARG A C 1
ATOM 1054 O O . ARG A 1 130 ? 0.272 -4.522 21.047 1.00 87.56 130 ARG A O 1
ATOM 1061 N N . GLN A 1 131 ? 1.619 -4.054 19.320 1.00 90.50 131 GLN A N 1
ATOM 1062 C CA . GLN A 1 131 ? 1.983 -2.707 19.760 1.00 90.50 131 GLN A CA 1
ATOM 1063 C C . GLN A 1 131 ? 1.049 -1.649 19.169 1.00 90.50 131 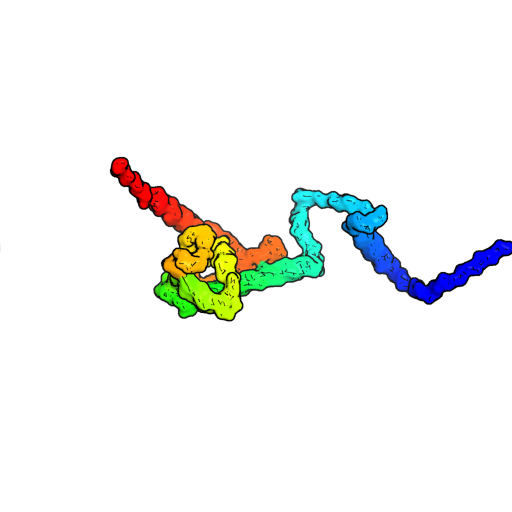GLN A C 1
ATOM 1065 O O . GLN A 1 131 ? 0.639 -0.724 19.862 1.00 90.50 131 GLN A O 1
ATOM 1070 N N . ASP A 1 132 ? 0.706 -1.793 17.888 1.00 92.94 132 ASP A N 1
ATOM 1071 C CA . ASP A 1 132 ? 0.003 -0.768 17.119 1.00 92.94 132 ASP A CA 1
ATOM 1072 C C . ASP A 1 132 ? -1.461 -1.115 16.832 1.00 92.94 132 ASP A C 1
ATOM 1074 O O . ASP A 1 132 ? -2.091 -0.504 15.969 1.00 92.94 132 ASP A O 1
ATOM 1078 N N . ASP A 1 133 ? -2.023 -2.087 17.547 1.00 92.75 133 ASP A N 1
ATOM 1079 C CA . ASP A 1 133 ? -3.352 -2.639 17.266 1.00 92.75 133 ASP A CA 1
ATOM 1080 C C . ASP A 1 133 ? -4.469 -1.579 17.348 1.00 92.75 133 ASP A C 1
ATOM 1082 O O . ASP A 1 133 ? -5.461 -1.660 16.616 1.00 92.75 133 ASP A O 1
ATOM 1086 N N . GLU A 1 134 ? -4.290 -0.550 18.180 1.00 93.06 134 GLU A N 1
ATOM 1087 C CA . GLU A 1 134 ? -5.240 0.556 18.352 1.00 93.06 134 GLU A CA 1
ATOM 1088 C C . GLU A 1 134 ? -5.084 1.684 17.322 1.00 93.06 134 GLU A C 1
ATOM 1090 O O . GLU A 1 134 ? -5.943 2.568 17.244 1.00 93.06 134 GLU A O 1
ATOM 1095 N N . LYS A 1 135 ? -4.028 1.669 16.496 1.00 93.56 135 LYS A N 1
ATOM 1096 C CA . LYS A 1 135 ? -3.815 2.717 15.492 1.00 93.56 135 LYS A CA 1
ATOM 1097 C C . LYS A 1 135 ? -4.925 2.700 14.448 1.00 93.56 135 LYS A C 1
ATOM 1099 O O . LYS A 1 135 ? -5.317 1.655 13.927 1.00 93.56 135 LYS A O 1
ATOM 1104 N N . ILE A 1 136 ? -5.410 3.892 14.117 1.00 92.94 136 ILE A N 1
ATOM 1105 C CA . ILE A 1 136 ? -6.496 4.081 13.159 1.00 92.94 136 ILE A CA 1
ATOM 1106 C C . ILE A 1 136 ? -5.921 4.226 11.752 1.00 92.94 136 ILE A C 1
ATOM 1108 O O . ILE A 1 136 ? -5.083 5.091 11.488 1.00 92.94 136 ILE A O 1
ATOM 1112 N N . ILE A 1 137 ? -6.438 3.409 10.843 1.00 93.44 137 ILE A N 1
ATOM 1113 C CA . ILE A 1 137 ? -6.192 3.475 9.409 1.00 93.44 137 ILE A CA 1
ATOM 1114 C C . ILE A 1 137 ? -7.398 4.150 8.769 1.00 93.44 137 ILE A C 1
ATOM 1116 O O . ILE A 1 137 ? -8.526 3.679 8.911 1.00 93.44 137 ILE A O 1
ATOM 1120 N N . LYS A 1 138 ? -7.162 5.262 8.073 1.00 92.62 138 LYS A N 1
ATOM 1121 C CA . LYS A 1 138 ? -8.196 6.065 7.417 1.00 92.62 138 LYS A CA 1
ATOM 1122 C C . LYS A 1 138 ? -8.144 5.861 5.914 1.00 92.62 138 LYS A C 1
ATOM 1124 O O . LYS A 1 138 ? -7.083 5.998 5.304 1.00 92.62 138 LYS A O 1
ATOM 1129 N N . LEU A 1 139 ? -9.293 5.580 5.319 1.00 91.81 139 LEU A N 1
ATOM 1130 C CA . LEU A 1 139 ? -9.463 5.586 3.875 1.00 91.81 139 LEU A CA 1
ATOM 1131 C C . LEU A 1 139 ? -9.779 7.023 3.442 1.00 91.81 139 LEU A C 1
ATOM 1133 O O . LEU A 1 139 ? -10.699 7.637 3.971 1.00 91.81 139 LEU A O 1
ATOM 1137 N N . LEU A 1 140 ? -8.986 7.575 2.523 1.00 89.44 140 LEU A N 1
ATOM 1138 C CA . LEU A 1 140 ? -9.108 8.976 2.097 1.00 89.44 140 LEU A CA 1
ATOM 1139 C C . LEU A 1 140 ? -10.067 9.172 0.917 1.00 89.44 140 LEU A C 1
ATOM 1141 O O . LEU A 1 140 ? -10.371 10.310 0.566 1.00 89.44 140 LEU A O 1
ATOM 1145 N N . MET A 1 141 ? -10.467 8.089 0.251 1.00 84.44 141 MET A N 1
ATOM 1146 C CA . MET A 1 141 ? -11.255 8.137 -0.978 1.00 84.44 141 MET A CA 1
ATOM 1147 C C . MET A 1 141 ? -12.309 7.031 -1.026 1.00 84.44 141 MET A C 1
ATOM 1149 O O . MET A 1 141 ? -12.058 5.932 -0.526 1.00 84.44 141 MET A O 1
ATOM 1153 N N . PRO A 1 142 ? -13.452 7.289 -1.682 1.00 86.75 142 PRO A N 1
ATOM 1154 C CA . PRO A 1 142 ? -14.488 6.288 -1.892 1.00 86.75 142 PRO A CA 1
ATOM 1155 C C . PRO A 1 142 ? -14.009 5.174 -2.831 1.00 86.75 142 PRO A C 1
ATOM 1157 O O . PRO A 1 142 ? -13.213 5.396 -3.751 1.00 86.75 142 PRO A O 1
ATOM 1160 N N . ILE A 1 143 ? -14.531 3.959 -2.644 1.00 86.31 143 ILE A N 1
ATOM 1161 C CA . ILE A 1 143 ? -14.078 2.779 -3.403 1.00 86.31 143 ILE A CA 1
ATOM 1162 C C . ILE A 1 143 ? -14.318 2.919 -4.914 1.00 86.31 143 ILE A C 1
ATOM 1164 O O . ILE A 1 143 ? -13.512 2.448 -5.721 1.00 86.31 143 ILE A O 1
ATOM 1168 N N . ALA A 1 144 ? -15.391 3.613 -5.304 1.00 85.81 144 ALA A N 1
ATOM 1169 C CA . ALA A 1 144 ? -15.721 3.877 -6.701 1.00 85.81 144 ALA A CA 1
ATOM 1170 C C . ALA A 1 144 ? -14.602 4.656 -7.414 1.00 85.81 144 ALA A C 1
ATOM 1172 O O . ALA A 1 144 ? -14.192 4.298 -8.520 1.00 85.81 144 ALA A O 1
ATOM 1173 N N . GLU A 1 145 ? -14.041 5.664 -6.747 1.00 85.81 145 GLU A N 1
ATOM 1174 C CA . GLU A 1 145 ? -12.951 6.473 -7.288 1.00 85.81 145 GLU A CA 1
ATOM 1175 C C . GLU A 1 145 ? -11.631 5.691 -7.334 1.00 85.81 145 GLU A C 1
ATOM 1177 O O . GLU A 1 145 ? -10.873 5.785 -8.304 1.00 85.81 145 GLU A O 1
ATOM 1182 N N . ILE A 1 146 ? -11.369 4.859 -6.322 1.00 86.12 146 ILE A N 1
ATOM 1183 C CA . ILE A 1 146 ? -10.173 4.006 -6.277 1.00 86.12 146 ILE A CA 1
ATOM 1184 C C . ILE A 1 146 ? -10.155 3.044 -7.473 1.00 86.12 146 ILE A C 1
ATOM 1186 O O . ILE A 1 146 ? -9.124 2.912 -8.135 1.00 86.12 146 ILE A O 1
ATOM 1190 N N . ARG A 1 147 ? -11.294 2.424 -7.809 1.00 86.25 147 ARG A N 1
ATOM 1191 C CA . ARG A 1 147 ? -11.417 1.526 -8.972 1.00 86.25 147 ARG A CA 1
ATOM 1192 C C . ARG A 1 147 ? -11.095 2.228 -10.289 1.00 86.25 147 ARG A C 1
ATOM 1194 O O . ARG A 1 147 ? -10.422 1.650 -11.140 1.00 86.25 147 ARG A O 1
ATOM 1201 N N . GLN A 1 148 ? -11.526 3.478 -10.446 1.00 83.94 148 GLN A N 1
ATOM 1202 C CA . GLN A 1 148 ? -11.233 4.262 -11.645 1.00 83.94 148 GLN A CA 1
ATOM 1203 C C . GLN A 1 148 ? -9.745 4.630 -11.740 1.00 83.94 148 GLN A C 1
ATOM 1205 O O . GLN A 1 148 ? -9.162 4.587 -12.821 1.00 83.94 148 GLN A O 1
ATOM 1210 N N . ARG A 1 149 ? -9.110 4.955 -10.607 1.00 79.75 149 ARG A N 1
ATOM 1211 C CA . ARG A 1 149 ? -7.699 5.366 -10.555 1.00 79.75 149 ARG A CA 1
ATOM 1212 C C . ARG A 1 149 ? -6.704 4.207 -10.647 1.00 79.75 149 ARG A C 1
ATOM 1214 O O . ARG A 1 149 ? -5.583 4.430 -11.080 1.00 79.75 149 ARG A O 1
ATOM 1221 N N . MET A 1 150 ? -7.072 2.993 -10.239 1.00 73.44 150 MET A N 1
ATOM 1222 C CA . MET A 1 150 ? -6.165 1.831 -10.163 1.00 73.44 150 MET A CA 1
ATOM 1223 C C . MET A 1 150 ? -6.014 1.047 -11.480 1.00 73.44 150 MET A C 1
ATOM 1225 O O . MET A 1 150 ? -5.547 -0.094 -11.475 1.00 73.44 150 MET A O 1
ATOM 1229 N N . GLN A 1 151 ? -6.352 1.641 -12.625 1.00 70.44 151 GLN A N 1
ATOM 1230 C CA . GLN A 1 151 ? -6.165 0.994 -13.924 1.00 70.44 151 GLN A CA 1
ATOM 1231 C C . GLN A 1 151 ? -4.673 0.917 -14.278 1.00 70.44 151 GLN A C 1
ATOM 1233 O O . GLN A 1 151 ? -3.937 1.900 -14.198 1.00 70.44 151 GLN A O 1
ATOM 1238 N N . ALA A 1 152 ? -4.199 -0.273 -14.647 1.00 65.25 152 ALA A N 1
ATOM 1239 C CA . ALA A 1 152 ? -2.806 -0.458 -15.024 1.00 65.25 152 ALA A CA 1
ATOM 1240 C C . ALA A 1 152 ? -2.537 0.199 -16.387 1.00 65.25 152 ALA A C 1
ATOM 1242 O O . ALA A 1 152 ? -3.057 -0.254 -17.406 1.00 65.25 152 ALA A O 1
ATOM 1243 N N . SER A 1 153 ? -1.693 1.235 -16.406 1.00 61.19 153 SER A N 1
ATOM 1244 C CA . SER A 1 153 ? -1.037 1.693 -17.635 1.00 61.19 153 SER A CA 1
ATOM 1245 C C . SER A 1 153 ? -0.178 0.521 -18.101 1.00 61.19 153 SER A C 1
ATOM 1247 O O . SER A 1 153 ? 0.676 0.065 -17.342 1.00 61.19 153 SER A O 1
ATOM 1249 N N . GLY A 1 154 ? -0.409 -0.016 -19.297 1.00 62.94 154 GLY A N 1
ATOM 1250 C CA . GLY A 1 154 ? 0.335 -1.160 -19.851 1.00 62.94 154 GLY A CA 1
ATOM 1251 C C . GLY A 1 154 ? 1.831 -0.901 -20.098 1.00 62.94 154 GLY A C 1
ATOM 1252 O O . GLY A 1 154 ? 2.457 -1.636 -20.851 1.00 62.94 154 GLY A O 1
ATOM 1253 N N . ASP A 1 155 ? 2.406 0.131 -19.477 1.00 67.00 155 ASP A N 1
ATOM 1254 C CA . ASP A 1 155 ? 3.768 0.602 -19.663 1.00 67.00 155 ASP A CA 1
ATOM 1255 C C . ASP A 1 155 ? 4.685 0.096 -18.539 1.00 67.00 155 ASP A C 1
ATOM 1257 O O . ASP A 1 155 ? 4.386 0.286 -17.356 1.00 67.00 155 ASP A O 1
ATOM 1261 N N . PRO A 1 156 ? 5.869 -0.461 -18.854 1.00 60.72 156 PRO A N 1
ATOM 1262 C CA . PRO A 1 156 ? 6.790 -0.975 -17.839 1.00 60.72 156 PRO A CA 1
ATOM 1263 C C . PRO A 1 156 ? 7.363 0.129 -16.932 1.00 60.72 156 PRO A C 1
ATOM 1265 O O . PRO A 1 156 ? 7.606 -0.115 -15.749 1.00 60.72 156 PRO A O 1
ATOM 1268 N N . LYS A 1 157 ? 7.557 1.348 -17.459 1.00 57.38 157 LYS A N 1
ATOM 1269 C CA . LYS A 1 157 ? 8.121 2.499 -16.726 1.00 57.38 157 LYS A CA 1
ATOM 1270 C C . LYS A 1 157 ? 7.100 3.227 -15.855 1.00 57.38 157 LYS A C 1
ATOM 1272 O O . LYS A 1 157 ? 7.439 3.675 -14.766 1.00 57.38 157 LYS A O 1
ATOM 1277 N N . ASN A 1 158 ? 5.855 3.317 -16.319 1.00 57.94 158 ASN A N 1
ATOM 1278 C CA . ASN A 1 158 ? 4.739 3.880 -15.562 1.00 57.94 158 ASN A CA 1
ATOM 1279 C C . ASN A 1 158 ? 3.850 2.755 -15.010 1.00 57.94 158 ASN A C 1
ATOM 1281 O O . ASN A 1 158 ? 2.628 2.786 -15.117 1.00 57.94 158 ASN A O 1
ATOM 1285 N N . SER A 1 159 ? 4.482 1.741 -14.419 1.00 50.56 159 SER A N 1
ATOM 1286 C CA . SER A 1 159 ? 3.808 0.577 -13.831 1.00 50.56 159 SER A CA 1
ATOM 1287 C C . SER A 1 159 ? 3.075 0.906 -12.520 1.00 50.56 159 SER A C 1
ATOM 1289 O O . SER A 1 159 ? 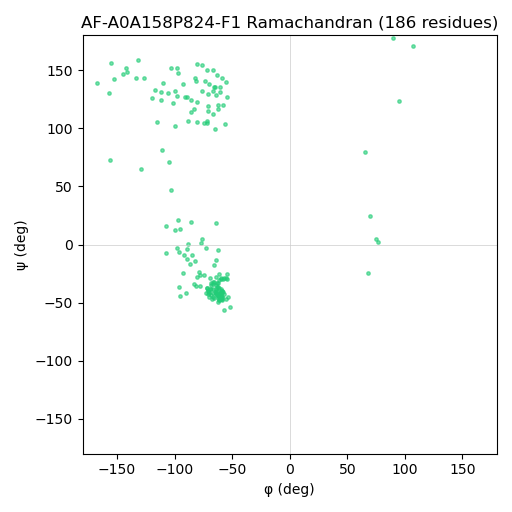2.387 0.060 -11.949 1.00 50.56 159 SER A O 1
ATOM 1291 N N . THR A 1 160 ? 3.179 2.148 -12.041 1.00 54.28 160 THR A N 1
ATOM 1292 C CA . THR A 1 160 ? 2.285 2.710 -11.029 1.00 54.28 160 THR A CA 1
ATOM 1293 C C . THR A 1 160 ? 0.910 2.965 -11.645 1.00 54.28 160 THR A C 1
ATOM 1295 O O . THR A 1 160 ? 0.746 3.926 -12.392 1.00 54.28 160 THR A O 1
ATOM 1298 N N . CYS A 1 161 ? -0.091 2.145 -11.308 1.00 51.06 161 CYS A N 1
ATOM 1299 C CA . CYS A 1 161 ? -1.480 2.359 -11.748 1.00 51.06 161 CYS A CA 1
ATOM 1300 C C . CYS A 1 161 ? -2.034 3.735 -11.371 1.00 51.06 161 CYS A C 1
ATOM 1302 O O . CYS A 1 161 ? -2.851 4.289 -12.090 1.00 51.06 161 CYS A O 1
ATOM 1304 N N . CYS A 1 162 ? -1.555 4.326 -10.278 1.00 52.94 162 CYS A N 1
ATOM 1305 C CA . CYS A 1 162 ? -1.952 5.664 -9.882 1.00 52.94 162 CYS A CA 1
ATOM 1306 C C . CYS A 1 162 ? -1.041 6.703 -10.545 1.00 52.94 162 CYS A C 1
ATOM 1308 O O . CYS A 1 162 ? 0.087 6.928 -10.091 1.00 52.94 162 CYS A O 1
ATOM 1310 N N . ARG A 1 163 ? -1.548 7.416 -11.560 1.00 52.88 163 ARG A N 1
ATOM 1311 C CA . ARG A 1 163 ? -1.010 8.745 -11.884 1.00 52.88 163 ARG A CA 1
ATOM 1312 C C . ARG A 1 163 ? -1.155 9.598 -10.625 1.00 52.88 163 ARG A C 1
ATOM 1314 O O . ARG A 1 163 ? -2.266 9.771 -10.128 1.00 52.88 163 ARG A O 1
ATOM 1321 N N . ARG A 1 164 ? -0.043 10.103 -10.078 1.00 49.91 164 ARG A N 1
ATOM 1322 C CA . ARG A 1 164 ? -0.076 11.029 -8.935 1.00 49.91 164 ARG A CA 1
ATOM 1323 C C . ARG A 1 164 ? -0.946 12.227 -9.312 1.00 49.91 164 ARG A C 1
ATOM 1325 O O . ARG A 1 164 ? -0.496 13.102 -10.044 1.00 49.91 164 ARG A O 1
ATOM 1332 N N . SER A 1 165 ? -2.174 12.280 -8.802 1.00 42.34 165 SER A N 1
ATOM 1333 C CA . SER A 1 165 ? -2.929 13.526 -8.773 1.00 42.34 165 SER A CA 1
ATOM 1334 C C . SER A 1 165 ? -2.272 14.409 -7.718 1.00 42.34 165 SER A C 1
ATOM 1336 O O . SER A 1 165 ? -2.386 14.176 -6.516 1.00 42.34 165 SER A O 1
ATOM 1338 N N . THR A 1 166 ? -1.522 15.407 -8.174 1.00 45.78 166 THR A N 1
ATOM 1339 C CA . THR A 1 166 ? -0.807 16.392 -7.351 1.00 45.78 166 THR A CA 1
ATOM 1340 C C . THR A 1 166 ? -1.729 17.252 -6.477 1.00 45.78 166 THR A C 1
ATOM 1342 O O . THR A 1 166 ? -1.236 18.014 -5.652 1.00 45.78 166 THR A O 1
ATOM 1345 N N . ARG A 1 167 ? -3.058 17.120 -6.599 1.00 44.62 167 ARG A N 1
ATOM 1346 C CA . ARG A 1 167 ? -4.036 17.973 -5.906 1.00 44.62 167 ARG A CA 1
ATOM 1347 C C . ARG A 1 167 ? -4.309 17.591 -4.446 1.00 44.62 167 ARG A C 1
ATOM 1349 O O . ARG A 1 167 ? -4.614 18.476 -3.658 1.00 44.62 167 ARG A O 1
ATOM 1356 N N . THR A 1 168 ? -4.161 16.327 -4.044 1.00 46.03 168 THR A N 1
ATOM 1357 C CA . THR A 1 168 ? -4.568 15.890 -2.684 1.00 46.03 168 THR A CA 1
ATOM 1358 C C . THR A 1 168 ? -3.428 15.947 -1.653 1.00 46.03 168 THR A C 1
ATOM 1360 O O . THR A 1 168 ? -3.669 16.119 -0.460 1.00 46.03 168 THR A O 1
ATOM 1363 N N . ILE A 1 169 ? -2.164 15.873 -2.089 1.00 47.88 169 ILE A N 1
ATOM 1364 C CA . ILE A 1 169 ? -0.995 15.810 -1.184 1.00 47.88 169 ILE A CA 1
ATOM 1365 C C . ILE A 1 169 ? -0.769 17.133 -0.426 1.00 47.88 169 ILE A C 1
ATOM 1367 O O . ILE A 1 169 ? -0.290 17.114 0.710 1.00 47.88 169 ILE A O 1
ATOM 1371 N N . ALA A 1 170 ? -1.158 18.277 -1.001 1.00 40.97 170 ALA A N 1
ATOM 1372 C CA . ALA A 1 170 ? -1.039 19.575 -0.333 1.00 40.97 170 ALA A CA 1
ATOM 1373 C C . ALA A 1 170 ? -1.876 19.649 0.962 1.00 40.97 170 ALA A C 1
ATOM 1375 O O . ALA A 1 170 ? -1.405 20.182 1.965 1.00 40.97 170 ALA A O 1
ATOM 1376 N N . PHE A 1 171 ? -3.062 19.030 0.983 1.00 40.44 171 PHE A N 1
ATOM 1377 C CA . PHE A 1 171 ? -3.935 19.011 2.163 1.00 40.44 171 PHE A CA 1
ATOM 1378 C C . PHE A 1 171 ? -3.385 18.134 3.302 1.00 40.44 171 PHE A C 1
ATOM 1380 O O . PHE A 1 171 ? -3.443 18.528 4.469 1.00 40.44 171 PHE A O 1
ATOM 1387 N N . LEU A 1 172 ? -2.785 16.977 2.989 1.00 45.16 172 LEU A N 1
ATOM 1388 C CA . LEU A 1 172 ? -2.179 16.109 4.011 1.00 45.16 172 LEU A CA 1
ATOM 1389 C C . LEU A 1 172 ? -0.898 16.700 4.613 1.00 45.16 172 LEU A C 1
ATOM 1391 O O . LEU A 1 172 ? -0.700 16.623 5.828 1.00 45.16 172 LEU A O 1
ATOM 1395 N N . ASN A 1 173 ? -0.045 17.329 3.799 1.00 40.22 173 ASN A N 1
ATOM 1396 C CA . ASN A 1 173 ? 1.156 17.992 4.316 1.00 40.22 173 ASN A CA 1
ATOM 1397 C C . ASN A 1 173 ? 0.807 19.203 5.200 1.00 40.22 173 ASN A C 1
ATOM 1399 O O . ASN A 1 173 ? 1.473 19.424 6.212 1.00 40.22 173 ASN A O 1
ATOM 1403 N N . PHE A 1 174 ? -0.278 19.923 4.892 1.00 37.06 174 PHE A N 1
ATOM 1404 C CA . PHE A 1 174 ? -0.788 21.004 5.741 1.00 37.06 174 PHE A CA 1
ATOM 1405 C C . PHE A 1 174 ? -1.285 20.493 7.108 1.00 37.06 174 PHE A C 1
ATOM 1407 O O . PHE A 1 174 ? -0.963 21.074 8.146 1.00 37.06 174 PHE A O 1
ATOM 1414 N N . SER A 1 175 ? -1.982 19.349 7.149 1.00 40.47 175 SER A N 1
ATOM 1415 C CA . SER A 1 175 ? -2.448 18.751 8.413 1.00 40.47 175 SER A CA 1
ATOM 1416 C C . SER A 1 175 ? -1.293 18.262 9.308 1.00 40.47 175 SER A C 1
ATOM 1418 O O . SER A 1 175 ? -1.317 18.468 10.526 1.00 40.47 175 SER A O 1
ATOM 1420 N N . ARG A 1 176 ? -0.227 17.691 8.721 1.00 48.34 176 ARG A N 1
ATOM 1421 C CA . ARG A 1 176 ? 0.980 17.270 9.467 1.00 48.34 176 ARG A CA 1
ATOM 1422 C C . ARG A 1 176 ? 1.779 18.454 10.022 1.00 48.34 176 ARG A C 1
ATOM 1424 O O . ARG A 1 176 ? 2.329 18.340 11.116 1.00 48.34 176 ARG A O 1
ATOM 1431 N N . ALA A 1 177 ? 1.809 19.591 9.323 1.00 45.53 177 ALA A N 1
ATOM 1432 C CA . ALA A 1 177 ? 2.473 20.805 9.803 1.00 45.53 177 ALA A CA 1
ATOM 1433 C C . ALA A 1 177 ? 1.782 21.408 11.043 1.00 45.53 177 ALA A C 1
ATOM 1435 O O . ALA A 1 177 ? 2.452 21.945 11.924 1.00 45.53 177 ALA A O 1
ATOM 1436 N N . SER A 1 178 ? 0.457 21.268 11.166 1.00 44.84 178 SER A N 1
ATOM 1437 C CA . SER A 1 178 ? -0.283 21.849 12.294 1.00 44.84 178 SER A CA 1
ATOM 1438 C C . SER A 1 178 ? -0.183 21.042 13.599 1.00 44.84 178 SER A C 1
ATOM 1440 O O . SER A 1 178 ? -0.322 21.625 14.671 1.00 44.84 178 SER A O 1
ATOM 1442 N N . ARG A 1 179 ? 0.105 19.729 13.552 1.00 48.44 179 ARG A N 1
ATOM 1443 C CA . ARG A 1 179 ? 0.232 18.882 14.763 1.00 48.44 179 ARG A CA 1
ATOM 1444 C C . ARG A 1 179 ? 1.590 18.947 15.463 1.00 48.44 179 ARG A C 1
ATOM 1446 O O . ARG A 1 179 ? 1.686 18.536 16.612 1.00 48.44 179 ARG A O 1
ATOM 1453 N N . ARG A 1 180 ? 2.634 19.493 14.830 1.00 47.09 180 ARG A N 1
ATOM 1454 C CA . ARG A 1 180 ? 3.970 19.623 15.449 1.00 47.09 180 ARG A CA 1
ATOM 1455 C C . ARG A 1 180 ? 4.106 20.771 16.461 1.00 47.09 180 ARG A C 1
ATOM 1457 O O . ARG A 1 180 ? 5.190 20.949 17.000 1.00 47.09 180 ARG A O 1
ATOM 1464 N N . ARG A 1 181 ? 3.046 21.543 16.738 1.00 48.44 181 ARG A N 1
ATOM 1465 C CA . ARG A 1 181 ? 3.106 22.706 17.648 1.00 48.44 181 ARG A CA 1
ATOM 1466 C C . ARG A 1 181 ? 2.647 22.471 19.093 1.00 48.44 181 ARG A C 1
ATOM 1468 O O . ARG A 1 181 ? 2.797 23.388 19.881 1.00 48.44 181 ARG A O 1
ATOM 1475 N N . ASN A 1 182 ? 2.163 21.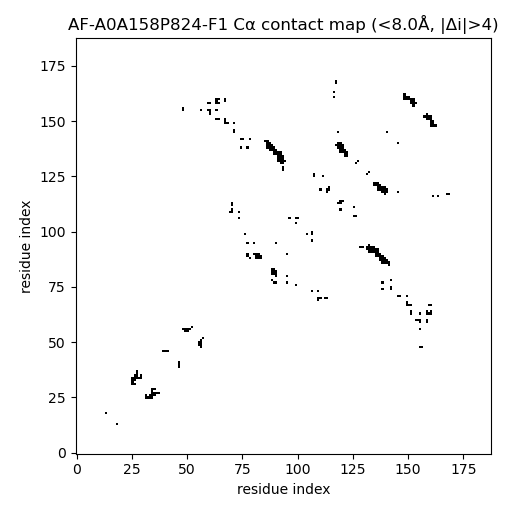283 19.468 1.00 44.94 182 ASN A N 1
ATOM 1476 C CA . ASN A 1 182 ? 1.713 21.009 20.844 1.00 44.94 182 ASN A CA 1
ATOM 1477 C C . ASN A 1 182 ? 2.331 19.725 21.420 1.00 44.94 182 ASN A C 1
ATOM 1479 O O . ASN A 1 182 ? 1.629 18.763 21.713 1.00 44.94 182 ASN A O 1
ATOM 1483 N N . VAL A 1 183 ? 3.651 19.713 21.609 1.00 48.94 183 VAL A N 1
ATOM 1484 C CA . VAL A 1 183 ? 4.265 18.852 22.633 1.00 48.94 183 VAL A CA 1
ATOM 1485 C C . VAL A 1 183 ? 4.891 19.794 23.649 1.00 48.94 183 VAL A C 1
ATOM 1487 O O . VAL A 1 183 ? 5.848 20.505 23.350 1.00 48.94 183 VAL A O 1
ATOM 1490 N N . GLY A 1 184 ? 4.224 19.890 24.797 1.00 40.91 184 GLY A N 1
ATOM 1491 C CA . GLY A 1 184 ? 4.495 20.854 25.845 1.00 40.91 184 GLY A CA 1
ATOM 1492 C C . GLY A 1 184 ? 5.852 20.644 26.504 1.00 40.91 184 GLY A C 1
ATOM 1493 O O . GLY A 1 184 ? 6.231 19.536 26.872 1.00 40.91 184 GLY A O 1
ATOM 1494 N N . ARG A 1 185 ? 6.538 21.769 26.681 1.00 41.44 185 ARG A N 1
ATOM 1495 C CA . ARG A 1 185 ? 7.559 22.002 27.695 1.00 41.44 185 ARG A CA 1
ATOM 1496 C C . ARG A 1 185 ? 6.867 21.939 29.063 1.00 41.44 185 ARG A C 1
ATOM 1498 O O . ARG A 1 185 ? 6.201 22.894 29.444 1.00 41.44 185 ARG A O 1
ATOM 1505 N N . LEU A 1 186 ? 6.973 20.808 29.756 1.00 38.19 186 LEU A N 1
ATOM 1506 C CA . LEU A 1 186 ? 6.821 20.760 31.210 1.00 38.19 186 LEU A CA 1
ATOM 1507 C C . LEU A 1 186 ? 8.245 20.724 31.777 1.00 38.19 186 LEU A C 1
ATOM 1509 O O . LEU A 1 186 ? 8.921 19.703 31.684 1.00 38.19 186 LEU A O 1
ATOM 1513 N N . GLU A 1 187 ? 8.717 21.872 32.262 1.00 38.34 187 GLU A N 1
ATOM 1514 C CA . GLU A 1 187 ? 9.867 21.937 33.166 1.00 38.34 187 GLU A CA 1
ATOM 1515 C C . GLU A 1 187 ? 9.388 21.506 34.557 1.00 38.34 187 GLU A C 1
ATOM 1517 O O . GLU A 1 187 ? 8.342 21.969 35.021 1.00 38.34 187 GLU A O 1
ATOM 1522 N N . VAL A 1 188 ? 10.145 20.608 35.186 1.00 41.50 188 VAL A N 1
ATOM 1523 C CA . VAL A 1 188 ? 10.161 20.380 36.636 1.00 41.50 188 VAL A CA 1
ATOM 1524 C C . VAL A 1 188 ? 11.576 20.660 37.106 1.00 41.50 188 VAL A C 1
ATOM 1526 O O . VAL A 1 188 ? 12.502 20.234 36.375 1.00 41.50 188 VAL A O 1
#

Solvent-accessible surface area (backbone atoms only — not comparable to full-atom values): 11604 Å² total; per-residue (Å²): 139,83,86,84,84,82,88,78,95,77,84,92,77,77,51,71,64,56,56,53,50,49,52,58,50,38,29,70,32,88,90,37,96,66,44,52,88,83,85,76,62,85,85,44,92,64,52,96,55,61,59,87,94,33,73,64,32,56,49,46,35,50,52,27,45,52,54,38,51,54,41,53,50,50,54,50,54,46,66,73,72,33,50,72,56,90,54,61,29,32,37,40,39,41,62,50,50,64,62,39,52,80,80,42,92,54,56,68,64,42,50,56,51,33,35,76,66,63,44,37,50,58,82,75,94,74,82,50,87,89,76,37,32,80,41,56,38,33,38,69,55,47,69,72,59,50,62,68,46,46,48,62,48,91,38,66,87,53,33,58,26,55,74,82,67,79,77,61,58,62,58,55,55,53,57,57,62,65,65,74,77,77,77,79,88,76,87,129

Secondary structure (DSSP, 8-state):
---------------HHHHHHHHHHHHH-TTSTT--PPP--TTSTTTTPPPTT-HHHHHHHHHHHHHHHHHHHHHHHHHHH-BS-TT--EEEHHHHHHHHTTT-TTHHHHHHHHHHTTSEEESSS---TTTSTTPEEEE-S-HHHHHHHT---S-STT--SS---TTSHHHHHHHHHHHTT-------

Foldseek 3Di:
DDDDDDDDDDDPPPPPVNVVVVVVVLCCDPPHPNDDDDDDDPPDPCPPPDPPPDPVLVVLLVVLLVLLVVLLVLVVLQVVPFDDDPPKTKDFPLVSCVVCVVPDPCNFVSQLVCVVLVQKDWPDDGADPPPRRRTMIIGRGDSVVSVVQSDAPSGSVPSRSHPRPVPPVVVVVVVVVVVVPDPDPDDD

pLDDT: mean 74.66, std 19.12, range [33.16, 94.75]

Nearest PDB structures (foldseek):
  2krh-assembly1_A  TM=7.601E-01  e=2.357E-05  Rattus norvegicus
  2l2o-assembly1_A  TM=8.945E-01  e=1.592E-03  Homo sapiens

Sequence (188 aa):
MPLCSSGSRLCKTFDAQECRVLSKFLFRNPYSETYGVQRFDKTADDYGRPPPGSKTEARGIKAGVHVCREILFLCEVINQHAEGEEPNKWIKFGRLFYIYSYYSDKLVGMLIRARKYGLVDFDGEMLYQRQDDEKIIKLLMPIAEIRQRMQASGDPKNSTCCRRSTRTIAFLNFSRASRRRNVGRLEV